Protein AF-A0A497NKX3-F1 (afdb_monomer)

Sequence (300 aa):
MVTQNETRIALRILLVTPLIVFVLLLVSSYFLSMPLGLALFFFTPEGAAFSKLPLPLTEFPMLLFMVFGFYIPVPASYGLAFLFLLGIYVICFAGAWRFRESLHDVVRKSFSRPFTKLFNNNLFAMPIIASMLFIAVATIHLFQESQGIPTGTLPEIDPFRLFFQLTSSPLLEEIGFRISTIGVFLIVYLLSVRGKKLATLSTGQALKVTLLIPLYPDKAKKLLGVKTISEFGIKGISRGEWIMIIITSLAFGLVHYIFGWGPGKITTATLDGFVFGLTYLFYGIQAPILLHWFFNYYLT

pLDDT: mean 92.25, std 6.64, range [55.09, 98.69]

Radius of gyration: 20.89 Å; Cα contacts (8 Å, |Δi|>4): 366; chains: 1; bounding box: 49×62×50 Å

Solvent-accessible surface area (backbone atoms only — not comparable to full-atom values): 15503 Å² total; per-residue (Å²): 131,83,49,76,64,56,53,54,50,52,54,46,51,68,56,50,49,60,50,50,53,52,28,51,52,47,49,47,50,59,59,51,48,56,63,47,51,50,42,53,41,59,71,33,77,67,26,41,54,53,24,66,38,74,43,58,49,82,80,42,64,38,36,41,62,73,68,53,70,48,60,56,88,54,99,38,26,42,39,58,53,49,53,51,50,50,51,51,51,52,51,26,50,57,46,32,40,55,36,93,37,33,49,67,56,35,62,74,41,53,90,80,46,66,76,76,58,46,58,53,11,49,58,53,36,42,52,57,51,50,53,53,48,48,54,52,40,51,52,50,48,57,53,31,49,76,70,72,35,47,44,61,73,81,82,97,61,59,67,68,57,51,51,48,48,47,62,47,45,27,55,37,48,40,39,6,47,39,39,42,33,48,17,49,50,48,47,54,51,48,44,71,78,36,36,73,64,47,68,73,43,54,73,70,55,38,51,52,42,60,62,28,29,38,43,28,36,36,63,30,29,47,78,67,72,41,72,23,36,92,81,51,43,78,77,22,58,48,72,66,56,52,52,47,33,52,53,38,6,50,51,48,3,49,48,46,31,76,76,71,36,22,74,36,30,25,62,45,39,19,51,50,31,39,53,35,43,49,37,25,48,70,67,6,50,44,40,26,33,51,51,42,32,50,47,38,74,76,74,106

Structure (mmCIF, N/CA/C/O backbone):
data_AF-A0A497NKX3-F1
#
_entry.id   AF-A0A497NKX3-F1
#
loop_
_atom_site.group_PDB
_atom_site.id
_atom_site.type_symbol
_atom_site.label_atom_id
_atom_site.label_alt_id
_atom_site.label_comp_id
_atom_site.label_asym_id
_atom_site.label_entity_id
_atom_site.label_seq_id
_atom_site.pdbx_PDB_ins_code
_atom_site.Cartn_x
_atom_site.Cartn_y
_atom_site.Cartn_z
_atom_site.occupancy
_atom_site.B_iso_or_equiv
_atom_site.auth_seq_id
_atom_site.auth_comp_id
_atom_site.auth_asym_id
_atom_site.auth_atom_id
_atom_site.pdbx_PDB_model_num
ATOM 1 N N . MET A 1 1 ? -20.957 -39.242 22.739 1.00 55.09 1 MET A N 1
ATOM 2 C CA . MET A 1 1 ? -21.526 -37.958 22.277 1.00 55.09 1 MET A CA 1
ATOM 3 C C . MET A 1 1 ? -20.469 -36.894 22.488 1.00 55.09 1 MET A C 1
ATOM 5 O O . MET A 1 1 ? -20.174 -36.593 23.634 1.00 55.09 1 MET A O 1
ATOM 9 N N . VAL A 1 2 ? -19.859 -36.394 21.413 1.00 56.19 2 VAL A N 1
ATOM 10 C CA . VAL A 1 2 ? -18.987 -35.213 21.495 1.00 56.19 2 VAL A CA 1
ATOM 11 C C . VAL A 1 2 ? -19.872 -34.038 21.903 1.00 56.19 2 VAL A C 1
ATOM 13 O O . VAL A 1 2 ? -20.935 -33.827 21.314 1.00 56.19 2 VAL A O 1
ATOM 16 N N . THR A 1 3 ? -19.493 -33.311 22.945 1.00 76.69 3 THR A N 1
ATOM 17 C CA . THR A 1 3 ? -20.269 -32.158 23.414 1.00 76.69 3 THR A CA 1
ATOM 18 C C . THR A 1 3 ? -20.266 -31.060 22.339 1.00 76.69 3 THR A C 1
ATOM 20 O O . THR A 1 3 ? -19.318 -30.926 21.558 1.00 76.69 3 THR A O 1
ATOM 23 N N . GLN A 1 4 ? -21.310 -30.223 22.277 1.00 75.12 4 GLN A N 1
ATOM 24 C CA . GLN A 1 4 ? -21.341 -29.070 21.353 1.00 75.12 4 GLN A CA 1
ATOM 25 C C . GLN A 1 4 ? -20.087 -28.182 21.482 1.00 75.12 4 GLN A C 1
ATOM 27 O O . GLN A 1 4 ? -19.637 -27.584 20.504 1.00 75.12 4 GLN A O 1
ATOM 32 N N . ASN A 1 5 ? -19.504 -28.121 22.682 1.00 79.31 5 ASN A N 1
ATOM 33 C CA . ASN A 1 5 ? -18.299 -27.353 22.963 1.00 79.31 5 ASN A CA 1
ATOM 34 C C . ASN A 1 5 ? -17.048 -27.965 22.308 1.00 79.31 5 ASN A C 1
ATOM 36 O O . ASN A 1 5 ? -16.294 -27.256 21.647 1.00 79.31 5 ASN A O 1
ATOM 40 N N . GLU A 1 6 ? -16.864 -29.282 22.408 1.00 80.88 6 GLU A N 1
ATOM 41 C CA . GLU A 1 6 ? -15.761 -29.999 21.749 1.00 80.88 6 GLU A CA 1
ATOM 42 C C . GLU A 1 6 ? -15.843 -29.889 20.223 1.00 80.88 6 GLU A C 1
ATOM 44 O O . GLU A 1 6 ? -14.838 -29.618 19.568 1.00 80.88 6 GLU A O 1
ATOM 49 N N . THR A 1 7 ? -17.050 -29.988 19.657 1.00 82.19 7 THR A N 1
ATOM 50 C CA . THR A 1 7 ? -17.270 -29.816 18.209 1.00 82.19 7 THR A CA 1
ATOM 51 C C . THR A 1 7 ? -16.876 -28.408 17.751 1.00 82.19 7 THR A C 1
ATOM 53 O O . THR A 1 7 ? -16.189 -28.238 16.744 1.00 82.19 7 THR A O 1
ATOM 56 N N . ARG A 1 8 ? -17.254 -27.376 18.518 1.00 82.38 8 ARG A N 1
ATOM 57 C CA . ARG A 1 8 ? -16.905 -25.976 18.230 1.00 82.38 8 ARG A CA 1
ATOM 58 C C . ARG A 1 8 ? -15.401 -25.720 18.327 1.00 82.38 8 ARG A C 1
ATOM 60 O O . ARG A 1 8 ? -14.862 -24.961 17.522 1.00 82.38 8 ARG A O 1
ATOM 67 N N . ILE A 1 9 ? -14.728 -26.333 19.299 1.00 84.19 9 ILE A N 1
ATOM 68 C CA . ILE A 1 9 ? -13.273 -26.242 19.461 1.00 84.19 9 ILE A CA 1
ATOM 69 C C . ILE A 1 9 ? -12.569 -26.933 18.288 1.00 84.19 9 ILE A C 1
ATOM 71 O O . ILE A 1 9 ? -11.704 -26.319 17.666 1.00 84.19 9 ILE A O 1
ATOM 75 N N . ALA A 1 10 ? -12.981 -28.150 17.927 1.00 85.38 10 ALA A N 1
ATOM 76 C CA . ALA A 1 10 ? -12.406 -28.903 16.813 1.00 85.38 10 ALA A CA 1
ATOM 77 C C . ALA A 1 10 ? -12.557 -28.161 15.475 1.00 85.38 10 ALA A C 1
ATOM 79 O O . ALA A 1 10 ? -11.568 -27.960 14.771 1.00 85.38 10 ALA A O 1
ATOM 80 N N . LEU A 1 11 ? -13.759 -27.660 15.164 1.00 85.00 11 LEU A N 1
ATOM 81 C CA . LEU A 1 11 ? -14.015 -26.831 13.976 1.00 85.00 11 LEU A CA 1
ATOM 82 C C . LEU A 1 11 ? -13.114 -25.598 13.935 1.00 85.00 11 LEU A C 1
ATOM 84 O O . LEU A 1 11 ? -12.574 -25.233 12.893 1.00 85.00 11 LEU A O 1
ATOM 88 N N . ARG A 1 12 ? -12.926 -24.948 15.082 1.00 85.44 12 ARG A N 1
ATOM 89 C CA . ARG A 1 12 ? -12.083 -23.763 15.168 1.00 85.44 12 ARG A CA 1
ATOM 90 C C . ARG A 1 12 ? -10.614 -24.081 14.924 1.00 85.44 12 ARG A C 1
ATOM 92 O O . ARG A 1 12 ? -9.957 -23.314 14.230 1.00 85.44 12 ARG A O 1
ATOM 99 N N . ILE A 1 13 ? -10.108 -25.186 15.464 1.00 88.44 13 ILE A N 1
ATOM 100 C CA . ILE A 1 13 ? -8.740 -25.648 15.203 1.00 88.44 13 ILE A CA 1
ATOM 101 C C . ILE A 1 13 ? -8.567 -25.948 13.709 1.00 88.44 13 ILE A C 1
ATOM 103 O O . ILE A 1 13 ? -7.623 -25.454 13.097 1.00 88.44 13 ILE A O 1
ATOM 107 N N . LEU A 1 14 ? -9.514 -26.676 13.112 1.00 89.50 14 LEU A N 1
ATOM 108 C CA . LEU A 1 14 ? -9.490 -27.045 11.694 1.00 89.50 14 LEU A CA 1
ATOM 109 C C . LEU A 1 14 ? -9.502 -25.835 10.752 1.00 89.50 14 LEU A C 1
ATOM 111 O O . LEU A 1 14 ? -8.881 -25.894 9.699 1.00 89.50 14 LEU A O 1
ATOM 115 N N . LEU A 1 15 ? -10.168 -24.737 11.119 1.00 87.69 15 LEU A N 1
ATOM 116 C CA . LEU A 1 15 ? -10.226 -23.527 10.291 1.00 87.69 15 LEU A CA 1
ATOM 117 C C . LEU A 1 15 ? -9.060 -22.564 10.546 1.00 87.69 15 LEU A C 1
ATOM 119 O O . LEU A 1 15 ? -8.503 -21.990 9.612 1.00 87.69 15 LEU A O 1
ATOM 123 N N . VAL A 1 16 ? -8.695 -22.350 11.811 1.00 91.38 16 VAL A N 1
ATOM 124 C CA . VAL A 1 16 ? -7.721 -21.317 12.193 1.00 91.38 16 VAL A CA 1
ATOM 125 C C . VAL A 1 16 ? -6.285 -21.784 11.960 1.00 91.38 16 VAL A C 1
ATOM 127 O O . VAL A 1 16 ? -5.455 -20.974 11.555 1.00 91.38 16 VAL A O 1
ATOM 130 N N . THR A 1 17 ? -5.978 -23.068 12.159 1.00 93.56 17 THR A N 1
ATOM 131 C CA . THR A 1 17 ? -4.610 -23.580 11.984 1.00 93.56 17 THR A CA 1
ATOM 132 C C . THR A 1 17 ? -4.118 -23.455 10.538 1.00 93.56 17 THR A C 1
ATOM 134 O O . THR A 1 17 ? -3.066 -22.841 10.352 1.00 93.56 17 THR A O 1
ATOM 137 N N . PRO A 1 18 ? -4.841 -23.935 9.502 1.00 94.62 18 PRO A N 1
ATOM 138 C CA . PRO A 1 18 ? -4.390 -23.780 8.118 1.00 94.62 18 PRO A CA 1
ATOM 139 C C . PRO A 1 18 ? -4.241 -22.312 7.720 1.00 94.62 18 PRO A C 1
ATOM 141 O O . PRO A 1 18 ? -3.283 -21.954 7.041 1.00 94.62 18 PRO A O 1
ATOM 144 N N . LEU A 1 19 ? -5.141 -21.448 8.205 1.00 94.31 19 LEU A N 1
ATOM 145 C CA . LEU A 1 19 ? -5.069 -20.010 7.965 1.00 94.31 19 LEU A CA 1
ATOM 146 C C . LEU A 1 19 ? -3.799 -19.389 8.559 1.00 94.31 19 LEU A C 1
ATOM 148 O O . LEU A 1 19 ? -3.134 -18.607 7.889 1.00 94.31 19 LEU A O 1
ATOM 152 N N . ILE A 1 20 ? -3.449 -19.737 9.800 1.00 95.62 20 ILE A N 1
ATOM 153 C CA . ILE A 1 20 ? -2.209 -19.270 10.435 1.00 95.62 20 ILE A CA 1
ATOM 154 C C . ILE A 1 20 ? -0.996 -19.762 9.653 1.00 95.62 20 ILE A C 1
ATOM 156 O O . ILE A 1 20 ? -0.103 -18.968 9.383 1.00 95.62 20 ILE A O 1
ATOM 160 N N . VAL A 1 21 ? -0.961 -21.045 9.285 1.00 96.62 21 VAL A N 1
ATOM 161 C CA . VAL A 1 21 ? 0.153 -21.623 8.517 1.00 96.62 21 VAL A CA 1
ATOM 162 C C . VAL A 1 21 ? 0.322 -20.884 7.191 1.00 96.62 21 VAL A C 1
ATOM 164 O O . VAL A 1 21 ? 1.426 -20.452 6.871 1.00 96.62 21 VAL A O 1
ATOM 167 N N . PHE A 1 22 ? -0.774 -20.668 6.466 1.00 95.94 22 PHE A N 1
ATOM 168 C CA . PHE A 1 22 ? -0.792 -19.912 5.217 1.00 95.94 22 PHE A CA 1
ATOM 169 C C . PHE A 1 22 ? -0.273 -18.478 5.392 1.00 95.94 22 PHE A C 1
ATOM 171 O O . PHE A 1 22 ? 0.628 -18.047 4.672 1.00 95.94 22 PHE A O 1
ATOM 178 N N . VAL A 1 23 ? -0.794 -17.752 6.384 1.00 96.25 23 VAL A N 1
ATOM 179 C CA . VAL A 1 23 ? -0.371 -16.379 6.691 1.00 96.25 23 VAL A CA 1
ATOM 180 C C . VAL A 1 23 ? 1.113 -16.333 7.042 1.00 96.25 23 VAL A C 1
ATOM 182 O O . VAL A 1 23 ? 1.835 -15.496 6.511 1.00 96.25 23 VAL A O 1
ATOM 185 N N . LEU A 1 24 ? 1.591 -17.221 7.915 1.00 96.94 24 LEU A N 1
ATOM 186 C CA . LEU A 1 24 ? 2.991 -17.241 8.339 1.00 96.94 24 LEU A CA 1
ATOM 187 C C . LEU A 1 24 ? 3.934 -17.601 7.192 1.00 96.94 24 LEU A C 1
ATOM 189 O O . LEU A 1 24 ? 5.011 -17.016 7.107 1.00 96.94 24 LEU A O 1
ATOM 193 N N . LEU A 1 25 ? 3.531 -18.504 6.297 1.00 96.44 25 LEU A N 1
ATOM 194 C CA . LEU A 1 25 ? 4.292 -18.826 5.093 1.00 96.44 25 LEU A CA 1
ATOM 195 C C . LEU A 1 25 ? 4.447 -17.594 4.193 1.00 96.44 25 LEU A C 1
ATOM 197 O O . LEU A 1 25 ? 5.572 -17.258 3.827 1.00 96.44 25 LEU A O 1
ATOM 201 N N . LEU A 1 26 ? 3.359 -16.873 3.907 1.00 95.00 26 LEU A N 1
ATOM 202 C CA . LEU A 1 26 ? 3.412 -15.677 3.058 1.00 95.00 26 LEU A CA 1
ATOM 203 C C . LEU A 1 26 ? 4.125 -14.495 3.728 1.00 95.00 26 LEU A C 1
ATOM 205 O O . LEU A 1 26 ? 4.926 -13.813 3.100 1.00 95.00 26 LEU A O 1
ATOM 209 N N . VAL A 1 27 ? 3.925 -14.271 5.027 1.00 95.75 27 VAL A N 1
ATOM 210 C CA . VAL A 1 27 ? 4.700 -13.255 5.763 1.00 95.75 27 VAL A CA 1
ATOM 211 C C . VAL A 1 27 ? 6.192 -13.601 5.768 1.00 95.75 27 VAL A C 1
ATOM 213 O O . VAL A 1 27 ? 7.031 -12.703 5.704 1.00 95.75 27 VAL A O 1
ATOM 216 N N . SER A 1 28 ? 6.542 -14.889 5.812 1.00 95.81 28 SER A N 1
ATOM 217 C CA . SER A 1 28 ? 7.938 -15.324 5.722 1.00 95.81 28 SER A CA 1
ATOM 218 C C . SER A 1 28 ? 8.501 -15.114 4.321 1.00 95.81 28 SER A C 1
ATOM 220 O O . SER A 1 28 ? 9.618 -14.619 4.203 1.00 95.81 28 SER A O 1
ATOM 222 N N . SER A 1 29 ? 7.744 -15.406 3.256 1.00 94.50 29 SER A N 1
ATOM 223 C CA . SER A 1 29 ? 8.194 -15.112 1.888 1.00 94.50 29 SER A CA 1
ATOM 224 C C . SER A 1 29 ? 8.404 -13.612 1.689 1.00 94.50 29 SER A C 1
ATOM 226 O O . SER A 1 29 ? 9.433 -13.205 1.156 1.00 94.50 29 SER A O 1
ATOM 228 N N . TYR A 1 30 ? 7.489 -12.790 2.200 1.00 92.56 30 TYR A N 1
ATOM 229 C CA . TYR A 1 30 ? 7.593 -11.332 2.208 1.00 92.56 30 TYR A CA 1
ATOM 230 C C . TYR A 1 30 ? 8.860 -10.861 2.919 1.00 92.56 30 TYR A C 1
ATOM 232 O O . TYR A 1 30 ? 9.607 -10.041 2.386 1.00 92.56 30 TYR A O 1
ATOM 240 N N . PHE A 1 31 ? 9.148 -11.422 4.093 1.00 94.75 31 PHE A N 1
ATOM 241 C CA . PHE A 1 31 ? 10.377 -11.129 4.821 1.00 94.75 31 PHE A CA 1
ATOM 242 C C . PHE A 1 31 ? 11.632 -11.521 4.027 1.00 94.75 31 PHE A C 1
ATOM 244 O O . PHE A 1 31 ? 12.571 -10.733 3.954 1.00 94.75 31 PHE A O 1
ATOM 251 N N . LEU A 1 32 ? 11.638 -12.699 3.396 1.00 95.06 32 LEU A N 1
ATOM 252 C CA . LEU A 1 32 ? 12.763 -13.212 2.605 1.00 95.06 32 LEU A CA 1
ATOM 253 C C . LEU A 1 32 ? 12.952 -12.485 1.262 1.00 95.06 32 LEU A C 1
ATOM 255 O O . LEU A 1 32 ? 14.067 -12.458 0.742 1.00 95.06 32 LEU A O 1
ATOM 259 N N . SER A 1 33 ? 11.911 -11.848 0.720 1.00 92.88 33 SER A N 1
ATOM 260 C CA . SER A 1 33 ? 12.008 -11.062 -0.518 1.00 92.88 33 SER A CA 1
ATOM 261 C C . SER A 1 33 ? 12.918 -9.832 -0.377 1.00 92.88 33 SER A C 1
ATOM 263 O O . SER A 1 33 ? 13.599 -9.455 -1.328 1.00 92.88 33 SER A O 1
ATOM 265 N N . MET A 1 34 ? 13.007 -9.251 0.827 1.00 92.88 34 MET A N 1
ATOM 266 C CA . MET A 1 34 ? 13.872 -8.101 1.124 1.00 92.88 34 MET A CA 1
ATOM 267 C C . MET A 1 34 ? 15.374 -8.413 0.938 1.00 92.88 34 MET A C 1
ATOM 269 O O . MET A 1 34 ? 16.022 -7.734 0.137 1.00 92.88 34 MET A O 1
ATOM 273 N N . PRO A 1 35 ? 15.965 -9.427 1.610 1.00 95.00 35 PRO A N 1
ATOM 274 C CA . PRO A 1 35 ? 17.359 -9.803 1.378 1.00 95.00 35 PRO A CA 1
ATOM 275 C C . PRO A 1 35 ? 17.592 -10.412 -0.009 1.00 95.00 35 PRO A C 1
ATOM 277 O O . PRO A 1 35 ? 18.683 -10.253 -0.554 1.00 95.00 35 PRO A O 1
ATOM 280 N N . LEU A 1 36 ? 16.590 -11.058 -0.615 1.00 93.69 36 LEU A N 1
ATOM 281 C CA . LEU A 1 36 ? 16.709 -11.537 -1.993 1.00 93.69 36 LEU A CA 1
ATOM 282 C C . LEU A 1 36 ? 16.867 -10.372 -2.979 1.00 93.69 36 LEU A C 1
ATOM 284 O O . LEU A 1 36 ? 17.721 -10.436 -3.857 1.00 93.69 36 LEU A O 1
ATOM 288 N N . GLY A 1 37 ? 16.117 -9.281 -2.794 1.00 92.69 37 GLY A N 1
ATOM 289 C CA . GLY A 1 37 ? 16.277 -8.061 -3.586 1.00 92.69 37 GLY A CA 1
ATOM 290 C C . GLY A 1 37 ? 17.692 -7.486 -3.497 1.00 92.69 37 GLY A C 1
ATOM 291 O O . GLY A 1 37 ? 18.263 -7.120 -4.519 1.00 92.69 37 GLY A O 1
ATOM 292 N N . LEU A 1 38 ? 18.303 -7.487 -2.304 1.00 94.31 38 LEU A N 1
ATOM 293 C CA . LEU A 1 38 ? 19.717 -7.114 -2.146 1.00 94.31 38 LEU A CA 1
ATOM 294 C C . LEU A 1 38 ? 20.644 -8.041 -2.930 1.00 94.31 38 LEU A C 1
ATOM 296 O O . LEU A 1 38 ? 21.565 -7.568 -3.592 1.00 94.31 38 LEU A O 1
ATOM 300 N N . ALA A 1 39 ? 20.404 -9.350 -2.864 1.00 95.25 39 ALA A N 1
ATOM 301 C CA . ALA A 1 39 ? 21.237 -10.315 -3.561 1.00 95.25 39 ALA A CA 1
ATOM 302 C C . ALA A 1 39 ? 21.169 -10.161 -5.078 1.00 95.25 39 ALA A C 1
ATOM 304 O O . ALA A 1 39 ? 22.210 -10.133 -5.731 1.00 95.25 39 ALA A O 1
ATOM 305 N N . LEU A 1 40 ? 19.969 -9.966 -5.621 1.00 92.69 40 LEU A N 1
ATOM 306 C CA . LEU A 1 40 ? 19.784 -9.697 -7.042 1.00 92.69 40 LEU A CA 1
ATOM 307 C C . LEU A 1 40 ? 20.493 -8.405 -7.452 1.00 92.69 40 LEU A C 1
ATOM 309 O O . LEU A 1 40 ? 21.255 -8.412 -8.414 1.00 92.69 40 LEU A O 1
ATOM 313 N N . PHE A 1 41 ? 20.306 -7.319 -6.701 1.00 91.94 41 PHE A N 1
ATOM 314 C CA . PHE A 1 41 ? 20.783 -5.995 -7.102 1.00 91.94 41 PHE A CA 1
ATOM 315 C C . PHE A 1 41 ? 22.281 -5.758 -6.868 1.00 91.94 41 PHE A C 1
ATOM 317 O O . PHE A 1 41 ? 22.867 -4.921 -7.543 1.00 91.94 41 PHE A O 1
ATOM 324 N N . PHE A 1 42 ? 22.915 -6.458 -5.921 1.00 95.94 42 PHE A N 1
ATOM 325 C CA . PHE A 1 42 ? 24.309 -6.188 -5.533 1.00 95.94 42 PHE A CA 1
ATOM 326 C C . PHE A 1 42 ? 25.249 -7.391 -5.603 1.00 95.94 42 PHE A C 1
ATOM 328 O O . PHE A 1 42 ? 26.463 -7.189 -5.632 1.00 95.94 42 PHE A O 1
ATOM 335 N N . PHE A 1 43 ? 24.730 -8.622 -5.612 1.00 96.38 43 PHE A N 1
ATOM 336 C CA . PHE A 1 43 ? 25.554 -9.838 -5.600 1.00 96.38 43 PHE A CA 1
ATOM 337 C C . PHE A 1 43 ? 25.503 -10.630 -6.914 1.00 96.38 43 PHE A C 1
ATOM 339 O O . PHE A 1 43 ? 26.203 -11.633 -7.035 1.00 96.38 43 PHE A O 1
ATOM 346 N N . THR A 1 44 ? 24.751 -10.163 -7.916 1.00 96.56 44 THR A N 1
ATOM 347 C CA . THR A 1 44 ? 24.865 -10.640 -9.305 1.00 96.56 44 THR A CA 1
ATOM 348 C C . THR A 1 44 ? 25.772 -9.704 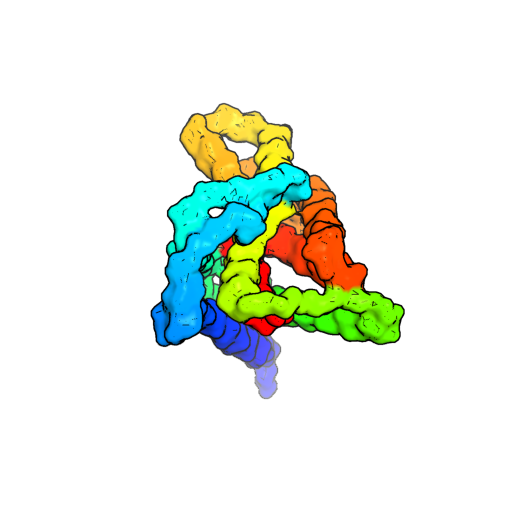-10.117 1.00 96.56 44 THR A C 1
ATOM 350 O O . THR A 1 44 ? 25.784 -8.499 -9.840 1.00 96.56 44 THR A O 1
ATOM 353 N N . PRO A 1 45 ? 26.545 -10.203 -11.102 1.00 96.88 45 PRO A N 1
ATOM 354 C CA . PRO A 1 45 ? 27.398 -9.355 -11.938 1.00 96.88 45 PRO A CA 1
ATOM 355 C C . PRO A 1 45 ? 26.624 -8.237 -12.648 1.00 96.88 45 PRO A C 1
ATOM 357 O O . PRO A 1 45 ? 27.049 -7.080 -12.634 1.00 96.88 45 PRO A O 1
ATOM 360 N N . GLU A 1 46 ? 25.469 -8.571 -13.221 1.00 96.31 46 GLU A N 1
ATOM 361 C CA . GLU A 1 46 ? 24.621 -7.652 -13.977 1.00 96.31 46 GLU A CA 1
ATOM 362 C C . GLU A 1 46 ? 23.968 -6.620 -13.049 1.00 96.31 46 GLU A C 1
ATOM 364 O O . GLU A 1 46 ? 24.027 -5.418 -13.319 1.00 96.31 46 GLU A O 1
ATOM 369 N N . GLY A 1 47 ? 23.438 -7.061 -11.903 1.00 96.44 47 GLY A N 1
ATOM 370 C CA . GLY A 1 47 ? 22.840 -6.174 -10.907 1.00 96.44 47 GLY A CA 1
ATOM 371 C C . GLY A 1 47 ? 23.858 -5.199 -10.325 1.00 96.44 47 GLY A C 1
ATOM 372 O O . GLY A 1 47 ? 23.607 -3.997 -10.281 1.00 96.44 47 GLY A O 1
ATOM 373 N N . ALA A 1 48 ? 25.053 -5.679 -9.969 1.00 97.00 48 ALA A N 1
ATOM 374 C CA . ALA A 1 48 ? 26.120 -4.839 -9.425 1.00 97.00 48 ALA A CA 1
ATOM 375 C C . ALA A 1 48 ? 26.667 -3.819 -10.440 1.00 97.00 48 ALA A C 1
ATOM 377 O O . ALA A 1 48 ? 27.191 -2.769 -10.048 1.00 97.00 48 ALA A O 1
ATOM 378 N N . ALA A 1 49 ? 26.587 -4.115 -11.741 1.00 97.12 49 ALA A N 1
ATOM 379 C CA . ALA A 1 49 ? 26.876 -3.145 -12.792 1.00 97.12 49 ALA A CA 1
ATOM 380 C C . ALA A 1 49 ? 25.759 -2.093 -12.879 1.00 97.12 49 ALA A C 1
ATOM 382 O O . ALA A 1 49 ? 26.044 -0.892 -12.839 1.00 97.12 49 ALA A O 1
ATOM 383 N N . PHE A 1 50 ? 24.496 -2.530 -12.903 1.00 96.25 50 PHE A N 1
ATOM 384 C CA . PHE A 1 50 ? 23.328 -1.650 -12.956 1.00 96.25 50 PHE A CA 1
ATOM 385 C C . PHE A 1 50 ? 23.233 -0.721 -11.735 1.00 96.25 50 PHE A C 1
ATOM 387 O O . PHE A 1 50 ? 22.979 0.476 -11.867 1.00 96.25 50 PHE A O 1
ATOM 394 N N . SER A 1 51 ? 23.527 -1.223 -10.535 1.00 96.12 51 SER A N 1
ATOM 395 C CA . SER A 1 51 ? 23.419 -0.477 -9.276 1.00 96.12 51 SER A CA 1
ATOM 396 C C . SER A 1 51 ? 24.339 0.747 -9.200 1.00 96.12 51 SER A C 1
ATOM 398 O O . SER A 1 51 ? 24.129 1.631 -8.362 1.00 96.12 51 SER A O 1
ATOM 400 N N . LYS A 1 52 ? 25.386 0.790 -10.031 1.00 95.94 52 LYS A N 1
ATOM 401 C CA . LYS A 1 52 ? 26.354 1.894 -10.120 1.00 95.94 52 LYS A CA 1
ATOM 402 C C . LYS A 1 52 ? 25.938 2.959 -11.130 1.00 95.94 52 LYS A C 1
ATOM 404 O O . LYS A 1 52 ? 26.506 4.049 -11.104 1.00 95.94 52 LYS A O 1
ATOM 409 N N . LEU A 1 53 ? 24.966 2.668 -11.995 1.00 94.69 53 LEU A N 1
ATOM 410 C CA . LEU A 1 53 ? 24.474 3.632 -12.969 1.00 94.69 53 LEU A CA 1
ATOM 411 C C . LEU A 1 53 ? 23.819 4.823 -12.253 1.00 94.69 53 LEU A C 1
ATOM 413 O O . LEU A 1 53 ? 23.146 4.630 -11.231 1.00 94.69 53 LEU A O 1
ATOM 417 N N . PRO A 1 54 ? 24.002 6.050 -12.769 1.00 93.12 54 PRO A N 1
ATOM 418 C CA . PRO A 1 54 ? 23.310 7.217 -12.244 1.00 93.12 54 PRO A CA 1
ATOM 419 C C . PRO A 1 54 ? 21.803 7.056 -12.450 1.00 93.12 54 PRO A C 1
ATOM 421 O O . PRO A 1 54 ? 21.367 6.626 -13.518 1.00 93.12 54 PRO A O 1
ATOM 424 N N . LEU A 1 55 ? 21.014 7.408 -11.435 1.00 90.25 55 LEU A N 1
ATOM 425 C CA . LEU A 1 55 ? 19.559 7.420 -11.519 1.00 90.25 55 LEU A CA 1
ATOM 426 C C . LEU A 1 55 ? 19.109 8.666 -12.304 1.00 90.25 55 LEU A C 1
ATOM 428 O O . LEU A 1 55 ? 19.337 9.787 -11.839 1.00 90.25 55 LEU A O 1
ATOM 432 N N . PRO A 1 56 ? 18.471 8.517 -13.478 1.00 87.06 56 PRO A N 1
ATOM 433 C CA . PRO A 1 56 ? 17.913 9.652 -14.199 1.00 87.06 56 PRO A CA 1
ATOM 434 C C . PRO A 1 56 ? 16.770 10.292 -13.408 1.00 87.06 56 PRO A C 1
ATOM 436 O O . PRO A 1 56 ? 15.968 9.597 -12.786 1.00 87.06 56 PRO A O 1
ATOM 439 N N . LEU A 1 57 ? 16.633 11.618 -13.508 1.00 78.88 57 LEU A N 1
ATOM 440 C CA . LEU A 1 57 ? 15.547 12.366 -12.856 1.00 78.88 57 LEU A CA 1
ATOM 441 C C . LEU A 1 57 ? 14.158 11.821 -13.210 1.00 78.88 57 LEU A C 1
ATOM 443 O O . LEU A 1 57 ? 13.264 11.803 -12.370 1.00 78.88 57 LEU A O 1
ATOM 447 N N . THR A 1 58 ? 13.992 11.352 -14.447 1.00 78.62 58 THR A N 1
ATOM 448 C CA . THR A 1 58 ? 12.725 10.852 -14.989 1.00 78.62 58 THR A CA 1
ATOM 449 C C . THR A 1 58 ? 12.251 9.546 -14.355 1.00 78.62 58 THR A C 1
ATOM 451 O O . THR A 1 58 ? 11.072 9.232 -14.453 1.00 78.62 58 THR A O 1
ATOM 454 N N . GLU A 1 59 ? 13.135 8.802 -13.685 1.00 77.44 59 GLU A N 1
ATOM 455 C CA . GLU A 1 59 ? 12.814 7.509 -13.060 1.00 77.44 59 GLU A CA 1
ATOM 456 C C . GLU A 1 59 ? 12.219 7.640 -11.656 1.00 77.44 59 GLU A C 1
ATOM 458 O O . GLU A 1 59 ? 11.868 6.637 -11.034 1.00 77.44 59 GLU A O 1
ATOM 463 N N . PHE A 1 60 ? 12.116 8.865 -11.137 1.00 73.69 60 PHE A N 1
ATOM 464 C CA . PHE A 1 60 ? 11.553 9.129 -9.817 1.00 73.69 60 PHE A CA 1
ATOM 465 C C . PHE A 1 60 ? 10.424 10.174 -9.875 1.00 73.69 60 PHE A C 1
ATOM 467 O O . PHE A 1 60 ? 10.536 11.249 -9.269 1.00 73.69 60 PHE A O 1
ATOM 474 N N . PRO A 1 61 ? 9.340 9.903 -10.633 1.00 81.12 61 PRO A N 1
ATOM 475 C CA . PRO A 1 61 ? 8.197 10.797 -10.705 1.00 81.12 61 PRO A CA 1
ATOM 476 C C . PRO A 1 61 ? 7.424 10.754 -9.384 1.00 81.12 61 PRO A C 1
ATOM 478 O O . PRO A 1 61 ? 6.870 9.733 -8.984 1.00 81.12 61 PRO A O 1
ATOM 481 N N . MET A 1 62 ? 7.361 11.888 -8.702 1.00 82.88 62 MET A N 1
ATOM 482 C CA . MET A 1 62 ? 6.463 12.092 -7.578 1.00 82.88 62 MET A CA 1
ATOM 483 C C . MET A 1 62 ? 5.166 12.688 -8.073 1.00 82.88 62 MET A C 1
ATOM 485 O O . MET A 1 62 ? 5.165 13.700 -8.769 1.00 82.88 62 MET A O 1
ATOM 489 N N . LEU A 1 63 ? 4.060 12.114 -7.623 1.00 87.06 63 LEU A N 1
ATOM 490 C CA . LEU A 1 63 ? 2.752 12.730 -7.734 1.00 87.06 63 LEU A CA 1
ATOM 491 C C . LEU A 1 63 ? 2.323 13.163 -6.335 1.00 87.06 63 LEU A C 1
ATOM 493 O O . LEU A 1 63 ? 2.382 12.368 -5.403 1.00 87.06 63 LEU A O 1
ATOM 497 N N . LEU A 1 64 ? 1.890 14.408 -6.163 1.00 89.62 64 LEU A N 1
ATOM 498 C CA . LEU A 1 64 ? 1.236 14.872 -4.939 1.00 89.62 64 LEU A CA 1
ATOM 499 C C . LEU A 1 64 ? -0.205 15.258 -5.234 1.00 89.62 64 LEU A C 1
ATOM 501 O O . LEU A 1 64 ? -0.505 15.884 -6.251 1.00 89.62 64 LEU A O 1
ATOM 505 N N . PHE A 1 65 ? -1.104 14.897 -4.321 1.00 89.75 65 PHE A N 1
ATOM 506 C CA . PHE A 1 65 ? -2.529 15.217 -4.432 1.00 89.75 65 PHE A CA 1
ATOM 507 C C . PHE A 1 65 ? -3.191 14.679 -5.711 1.00 89.75 65 PHE A C 1
ATOM 509 O O . PHE A 1 65 ? -4.166 15.255 -6.180 1.00 89.75 65 PHE A O 1
ATOM 516 N N . MET A 1 66 ? -2.636 13.610 -6.299 1.00 89.38 66 MET A N 1
ATOM 517 C CA . MET A 1 66 ? -2.993 13.049 -7.617 1.00 89.38 66 MET A CA 1
ATOM 518 C C . MET A 1 66 ? -2.770 13.976 -8.826 1.00 89.38 66 MET A C 1
ATOM 520 O O . MET A 1 66 ? -3.063 13.574 -9.947 1.00 89.38 66 MET A O 1
ATOM 524 N N . VAL A 1 67 ? -2.277 15.203 -8.627 1.00 83.50 67 VAL A N 1
ATOM 525 C CA . VAL A 1 67 ? -2.273 16.248 -9.669 1.00 83.50 67 VAL A CA 1
ATOM 526 C C . VAL A 1 67 ? -0.883 16.835 -9.888 1.00 83.50 67 VAL A C 1
ATOM 528 O O . VAL A 1 67 ? -0.470 17.055 -11.023 1.00 83.50 67 VAL A O 1
ATOM 531 N N . PHE A 1 68 ? -0.143 17.098 -8.814 1.00 85.56 68 PHE A N 1
ATOM 532 C CA . PHE A 1 68 ? 1.130 17.803 -8.894 1.00 85.56 68 PHE A CA 1
ATOM 533 C C . PHE A 1 68 ? 2.271 16.815 -9.115 1.00 85.56 68 PHE A C 1
ATOM 535 O O . PHE A 1 68 ? 2.806 16.249 -8.161 1.00 85.56 68 PHE A O 1
ATOM 542 N N . GLY A 1 69 ? 2.606 16.599 -10.387 1.00 85.00 69 GLY A N 1
ATOM 543 C CA . GLY A 1 69 ? 3.754 15.808 -10.815 1.00 85.00 69 GLY A CA 1
ATOM 544 C C . GLY A 1 69 ? 5.056 16.609 -10.746 1.00 85.00 69 GLY A C 1
ATOM 545 O O . GLY A 1 69 ? 5.125 17.720 -11.268 1.00 85.00 69 GLY A O 1
ATOM 546 N N . PHE A 1 70 ? 6.096 16.055 -10.133 1.00 86.12 70 PHE A N 1
ATOM 547 C CA . PHE A 1 70 ? 7.455 16.598 -10.180 1.00 86.12 70 PHE A CA 1
ATOM 548 C C . PHE A 1 70 ? 8.485 15.478 -10.056 1.00 86.12 70 PHE A C 1
ATOM 550 O O . PHE A 1 70 ? 8.192 14.394 -9.564 1.00 86.12 70 PHE A O 1
ATOM 557 N N . TYR A 1 71 ? 9.712 15.750 -10.479 1.00 85.06 71 TYR A N 1
ATOM 558 C CA . TYR A 1 71 ? 10.824 14.816 -10.338 1.00 85.06 71 TYR A CA 1
ATOM 559 C C . TYR A 1 71 ? 11.656 15.198 -9.121 1.00 85.06 71 TYR A C 1
ATOM 561 O O . TYR A 1 71 ? 11.938 16.382 -8.917 1.00 85.06 71 TYR A O 1
ATOM 569 N N . ILE A 1 72 ? 12.060 14.219 -8.310 1.00 73.81 72 ILE A N 1
ATOM 570 C CA . ILE A 1 72 ? 13.013 14.485 -7.228 1.00 73.81 72 ILE A CA 1
ATOM 571 C C . ILE A 1 72 ? 14.428 14.437 -7.812 1.00 73.81 72 ILE A C 1
ATOM 573 O O . ILE A 1 72 ? 14.838 13.386 -8.307 1.00 73.81 72 ILE A O 1
ATOM 577 N N . PRO A 1 73 ? 15.210 15.530 -7.727 1.00 71.56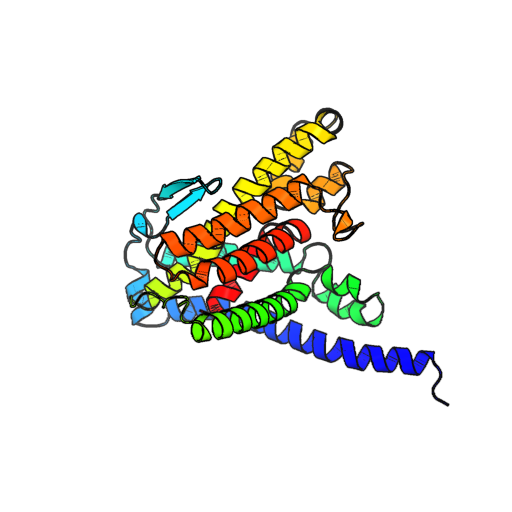 73 PRO A N 1
ATOM 578 C CA . PRO A 1 73 ? 16.615 15.497 -8.080 1.00 71.56 73 PRO A CA 1
ATOM 579 C C . PRO A 1 73 ? 17.404 14.751 -7.017 1.00 71.56 73 PRO A C 1
ATOM 581 O O . PRO A 1 73 ? 17.902 15.336 -6.058 1.00 71.56 73 PRO A O 1
ATOM 584 N N . VAL A 1 74 ? 17.499 13.435 -7.186 1.00 69.50 74 VAL A N 1
A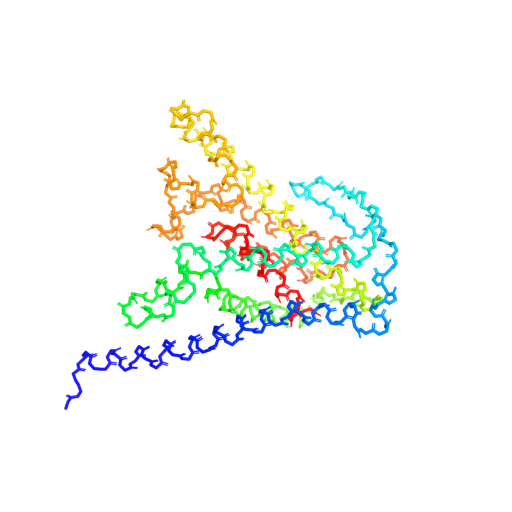TOM 585 C CA . VAL A 1 74 ? 18.354 12.586 -6.365 1.00 69.50 74 VAL A CA 1
ATOM 586 C C . VAL A 1 74 ? 19.660 12.366 -7.135 1.00 69.50 74 VAL A C 1
ATOM 588 O O . VAL A 1 74 ? 19.666 11.571 -8.073 1.00 69.50 74 VAL A O 1
ATOM 591 N N . PRO A 1 75 ? 20.777 13.041 -6.789 1.00 68.00 75 PRO A N 1
ATOM 592 C CA . PRO A 1 75 ? 22.092 12.737 -7.354 1.00 68.00 75 PRO A CA 1
ATOM 593 C C . PRO A 1 75 ? 22.609 11.419 -6.754 1.00 68.00 75 PRO A C 1
ATOM 595 O O . PRO A 1 75 ? 23.557 11.394 -5.973 1.00 68.00 75 PRO A O 1
ATOM 598 N N . ALA A 1 76 ? 21.926 10.321 -7.060 1.00 84.75 76 ALA A N 1
ATOM 599 C CA . ALA A 1 76 ? 22.189 8.989 -6.540 1.00 84.75 76 ALA A CA 1
ATOM 600 C C . ALA A 1 76 ? 22.353 7.987 -7.680 1.00 84.75 76 ALA A C 1
ATOM 602 O O . ALA A 1 76 ? 21.905 8.206 -8.805 1.00 84.75 76 ALA A O 1
ATOM 603 N N . SER A 1 77 ? 22.979 6.857 -7.368 1.00 93.38 77 SER A N 1
ATOM 604 C CA . SER A 1 77 ? 22.905 5.683 -8.225 1.00 93.38 77 SER A CA 1
ATOM 605 C C . SER A 1 77 ? 21.612 4.909 -7.966 1.00 93.38 77 SER A C 1
ATOM 607 O O . SER A 1 77 ? 21.006 5.034 -6.893 1.00 93.38 77 SER A O 1
ATOM 609 N N . TYR A 1 78 ? 21.225 4.047 -8.907 1.00 93.44 78 TYR A N 1
ATOM 610 C CA . TYR A 1 78 ? 20.122 3.104 -8.695 1.00 93.44 78 TYR A CA 1
ATOM 611 C C . TYR A 1 78 ? 20.299 2.279 -7.414 1.00 93.44 78 TYR A C 1
ATOM 613 O O . TYR A 1 78 ? 19.338 2.060 -6.685 1.00 93.44 78 TYR A O 1
ATOM 621 N N . GLY A 1 79 ? 21.532 1.871 -7.094 1.00 94.62 79 GLY A N 1
ATOM 622 C CA . GLY A 1 79 ? 21.839 1.116 -5.879 1.00 94.62 79 GLY A CA 1
ATOM 623 C C . GLY A 1 79 ? 21.516 1.885 -4.600 1.00 94.62 79 GLY A C 1
ATOM 624 O O . GLY A 1 79 ? 20.851 1.355 -3.713 1.00 94.62 79 GLY A O 1
ATOM 625 N N . LEU A 1 80 ? 21.932 3.150 -4.502 1.00 93.94 80 LEU A N 1
ATOM 626 C CA . LEU A 1 80 ? 21.639 3.959 -3.316 1.00 93.94 80 LEU A CA 1
ATOM 627 C C . LEU A 1 80 ? 20.131 4.208 -3.161 1.00 93.94 80 LEU A C 1
ATOM 629 O O . LEU A 1 80 ? 19.600 4.097 -2.055 1.00 93.94 80 LEU A O 1
ATOM 633 N N . ALA A 1 81 ? 19.433 4.490 -4.264 1.00 92.94 81 ALA A N 1
ATOM 634 C CA . ALA A 1 81 ? 17.982 4.650 -4.257 1.00 92.94 81 ALA A CA 1
ATOM 635 C C . ALA A 1 81 ? 17.261 3.350 -3.860 1.00 92.94 81 ALA A C 1
ATOM 637 O O . ALA A 1 81 ? 16.333 3.382 -3.053 1.00 92.94 81 ALA A O 1
ATOM 638 N N . PHE A 1 82 ? 17.724 2.198 -4.350 1.00 94.12 82 PHE A N 1
ATOM 639 C CA . PHE A 1 82 ? 17.176 0.892 -3.986 1.00 94.12 82 PHE A CA 1
ATOM 640 C C . PHE A 1 82 ? 17.362 0.591 -2.492 1.00 94.12 82 PHE A C 1
ATOM 642 O O . PHE A 1 82 ? 16.415 0.176 -1.827 1.00 94.12 82 PHE A O 1
ATOM 649 N N . LEU A 1 83 ? 18.545 0.862 -1.926 1.00 95.56 83 LEU A N 1
ATOM 650 C CA . LEU A 1 83 ? 18.796 0.704 -0.486 1.00 95.56 83 LEU A CA 1
ATOM 651 C C . LEU A 1 83 ? 17.897 1.606 0.363 1.00 95.56 83 LEU A C 1
ATOM 653 O O . LEU A 1 83 ? 17.400 1.177 1.405 1.00 95.56 83 LEU A O 1
ATOM 65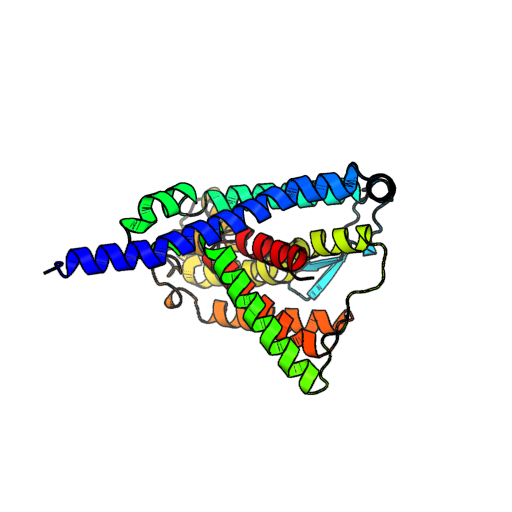7 N N . PHE A 1 84 ? 17.665 2.840 -0.085 1.00 94.00 84 PHE A N 1
ATOM 658 C CA . PHE A 1 84 ? 16.739 3.756 0.571 1.00 94.00 84 PHE A CA 1
ATOM 659 C C . PHE A 1 84 ? 15.305 3.203 0.582 1.00 94.00 84 PHE A C 1
ATOM 661 O O . PHE A 1 84 ? 14.683 3.138 1.645 1.00 94.00 84 PHE A O 1
ATOM 668 N N . LEU A 1 85 ? 14.805 2.742 -0.571 1.00 94.31 85 LEU A N 1
ATOM 669 C CA . LEU A 1 85 ? 13.481 2.122 -0.692 1.00 94.31 85 LEU A CA 1
ATOM 670 C C . LEU A 1 85 ? 13.363 0.875 0.190 1.00 94.31 85 LEU A C 1
ATOM 672 O O . LEU A 1 85 ? 12.401 0.735 0.945 1.00 94.31 85 LEU A O 1
ATOM 676 N N . LEU A 1 86 ? 14.376 0.007 0.176 1.00 95.31 86 LEU A N 1
ATOM 677 C CA . LEU A 1 86 ? 14.413 -1.174 1.030 1.00 95.31 86 LEU A CA 1
ATOM 678 C C . LEU A 1 86 ? 14.373 -0.806 2.517 1.00 95.31 86 LEU A C 1
ATOM 680 O O . LEU A 1 86 ? 13.646 -1.433 3.285 1.00 95.31 86 LEU A O 1
ATOM 684 N N . GLY A 1 87 ? 15.100 0.237 2.926 1.00 97.00 87 GLY A N 1
ATOM 685 C CA . GLY A 1 87 ? 15.033 0.771 4.285 1.00 97.00 87 GLY A CA 1
ATOM 686 C C . GLY A 1 87 ? 13.609 1.171 4.676 1.00 97.00 87 GLY A C 1
ATOM 687 O O . GLY A 1 87 ? 13.149 0.829 5.767 1.00 97.00 87 GLY A O 1
ATOM 688 N N . ILE A 1 88 ? 12.871 1.818 3.771 1.00 96.81 88 ILE A N 1
ATOM 689 C CA . ILE A 1 88 ? 11.457 2.156 3.980 1.00 96.81 88 ILE A CA 1
ATOM 690 C C . ILE A 1 88 ? 10.604 0.893 4.134 1.00 96.81 88 ILE A C 1
ATOM 692 O O . ILE A 1 88 ? 9.794 0.833 5.062 1.00 96.81 88 ILE A O 1
ATOM 696 N N . TYR A 1 89 ? 10.797 -0.128 3.296 1.00 96.94 89 TYR A N 1
ATOM 697 C CA . TYR A 1 89 ? 10.058 -1.390 3.406 1.00 96.94 89 TYR A CA 1
ATOM 698 C C . TYR A 1 89 ? 10.350 -2.129 4.713 1.00 96.94 89 TYR A C 1
ATOM 700 O O . TYR A 1 89 ? 9.413 -2.586 5.369 1.00 96.94 89 TYR A O 1
ATOM 708 N N . VAL A 1 90 ? 11.605 -2.155 5.169 1.00 97.19 90 VAL A N 1
ATOM 709 C CA . VAL A 1 90 ? 11.987 -2.723 6.473 1.00 97.19 90 VAL A CA 1
ATOM 710 C C . VAL A 1 90 ? 11.303 -1.973 7.619 1.00 97.19 90 VAL A C 1
ATOM 712 O O . VAL A 1 90 ? 10.739 -2.600 8.520 1.00 97.19 90 VAL A O 1
ATOM 715 N N . ILE A 1 91 ? 11.291 -0.637 7.583 1.00 97.50 91 ILE A N 1
ATOM 716 C CA . ILE A 1 91 ? 10.610 0.191 8.591 1.00 97.50 91 ILE A CA 1
ATOM 717 C C . ILE A 1 91 ? 9.100 -0.068 8.572 1.00 97.50 91 ILE A C 1
ATOM 719 O O . ILE A 1 91 ? 8.493 -0.247 9.632 1.00 97.50 91 ILE A O 1
ATOM 723 N N . CYS A 1 92 ? 8.489 -0.135 7.388 1.00 97.62 92 CYS A N 1
ATOM 724 C CA . CYS A 1 92 ? 7.070 -0.439 7.230 1.00 97.62 92 CYS A CA 1
ATOM 725 C C . CYS A 1 92 ? 6.738 -1.834 7.765 1.00 97.62 92 CYS A C 1
ATOM 727 O O . CYS A 1 92 ? 5.762 -1.983 8.503 1.00 97.62 92 CYS A O 1
ATOM 729 N N . PHE A 1 93 ? 7.560 -2.841 7.465 1.00 97.38 93 PHE A N 1
ATOM 730 C CA . PHE A 1 93 ? 7.386 -4.212 7.941 1.00 97.38 93 PHE A CA 1
ATOM 731 C C . PHE A 1 93 ? 7.501 -4.293 9.467 1.00 97.38 93 PHE A C 1
ATOM 733 O O . PHE A 1 93 ? 6.626 -4.855 10.128 1.00 97.38 93 PHE A O 1
ATOM 740 N N . ALA A 1 94 ? 8.516 -3.653 10.055 1.00 96.56 94 ALA A N 1
ATOM 741 C CA . ALA A 1 94 ? 8.679 -3.567 11.506 1.00 96.56 94 ALA A CA 1
ATOM 742 C C . ALA A 1 94 ? 7.509 -2.827 12.181 1.00 96.56 94 ALA A C 1
ATOM 744 O O . ALA A 1 94 ? 7.027 -3.243 13.242 1.00 96.56 94 ALA A O 1
ATOM 745 N N . GLY A 1 95 ? 7.014 -1.756 11.555 1.00 95.50 95 GLY A N 1
ATOM 746 C CA . GLY A 1 95 ? 5.812 -1.042 11.980 1.00 95.50 95 GLY A CA 1
ATOM 747 C C . GLY A 1 95 ? 4.573 -1.936 11.939 1.00 95.50 95 GLY A C 1
ATOM 748 O O . GLY A 1 95 ? 3.857 -2.049 12.935 1.00 95.50 95 GLY A O 1
ATOM 749 N N . ALA A 1 96 ? 4.352 -2.638 10.826 1.00 96.06 96 ALA A N 1
ATOM 750 C CA . ALA A 1 96 ? 3.234 -3.558 10.632 1.00 96.06 96 ALA A CA 1
ATOM 751 C C . ALA A 1 96 ? 3.276 -4.746 11.606 1.00 96.06 96 ALA A C 1
ATOM 753 O O . ALA A 1 96 ? 2.228 -5.179 12.088 1.00 96.06 96 ALA A O 1
ATOM 754 N N . TRP A 1 97 ? 4.469 -5.219 11.975 1.00 96.50 97 TRP A N 1
ATOM 755 C CA . TRP A 1 97 ? 4.651 -6.286 12.960 1.00 96.50 97 TRP A CA 1
ATOM 756 C C . TRP A 1 97 ? 4.101 -5.924 14.338 1.00 96.50 97 TRP A C 1
ATOM 758 O O . TRP A 1 97 ? 3.586 -6.794 15.038 1.00 96.50 97 TRP A O 1
ATOM 768 N N . ARG A 1 98 ? 4.211 -4.653 14.743 1.00 93.00 98 ARG A N 1
ATOM 769 C CA . ARG A 1 98 ? 3.852 -4.175 16.092 1.00 93.00 98 ARG A CA 1
ATOM 770 C C . ARG A 1 98 ? 2.542 -3.385 16.147 1.00 93.00 98 ARG A C 1
ATOM 772 O O . ARG A 1 98 ? 2.058 -3.100 17.241 1.00 93.00 98 ARG A O 1
ATOM 779 N N . PHE A 1 99 ? 1.984 -2.982 15.006 1.00 87.12 99 PHE A N 1
ATOM 780 C CA . PHE A 1 99 ? 0.834 -2.081 14.962 1.00 87.12 99 PHE A CA 1
ATOM 781 C C . PHE A 1 99 ? -0.433 -2.703 15.579 1.00 87.12 99 PHE A C 1
ATOM 783 O O . PHE A 1 99 ? -0.835 -3.796 15.193 1.00 87.12 99 PHE A O 1
ATOM 790 N N . ARG A 1 100 ? -1.086 -1.964 16.498 1.00 86.88 100 ARG A N 1
ATOM 791 C CA . ARG A 1 100 ? -2.244 -2.354 17.345 1.00 86.88 100 ARG A CA 1
ATOM 792 C C . ARG A 1 100 ? -2.013 -3.561 18.254 1.00 86.88 100 ARG A C 1
ATOM 794 O O . ARG A 1 100 ? -2.124 -3.427 19.468 1.00 86.88 100 ARG A O 1
ATOM 801 N N . GLU A 1 101 ? -1.736 -4.716 17.674 1.00 92.75 101 GLU A N 1
ATOM 802 C CA . GLU A 1 101 ? -1.397 -5.962 18.354 1.00 92.75 101 GLU A CA 1
ATOM 803 C C . GLU A 1 101 ? -0.274 -6.632 17.562 1.00 92.75 101 GLU A C 1
ATOM 805 O O . GLU A 1 101 ? -0.287 -6.593 16.332 1.00 92.75 101 GLU A O 1
ATOM 810 N N . SER A 1 102 ? 0.718 -7.210 18.244 1.00 95.88 102 SER A N 1
ATOM 811 C CA . SER A 1 102 ? 1.848 -7.817 17.541 1.00 95.88 102 SER A CA 1
ATOM 812 C C . SER A 1 102 ? 1.423 -9.066 16.758 1.00 95.88 102 SER A C 1
ATOM 814 O O . SER A 1 102 ? 0.489 -9.760 17.166 1.00 95.88 102 SER A O 1
ATOM 816 N N . LEU A 1 103 ? 2.112 -9.393 15.658 1.00 96.00 103 LEU A N 1
ATOM 817 C CA . LEU A 1 103 ? 1.800 -10.601 14.877 1.00 96.00 103 LEU A CA 1
ATOM 818 C C . LEU A 1 103 ? 1.859 -11.868 15.749 1.00 96.00 103 LEU A C 1
ATOM 820 O O . LEU A 1 103 ? 0.946 -12.692 15.721 1.00 96.00 103 LEU A O 1
ATOM 824 N N . HIS A 1 104 ? 2.891 -11.980 16.590 1.00 95.38 104 HIS A N 1
ATOM 825 C CA . HIS A 1 104 ? 3.030 -13.091 17.530 1.00 95.38 104 HIS A CA 1
ATOM 826 C C . HIS A 1 104 ? 1.863 -13.155 18.531 1.00 95.38 104 HIS A C 1
ATOM 828 O O . HIS A 1 104 ? 1.349 -14.236 18.810 1.00 95.38 104 HIS A O 1
ATOM 834 N N . ASP A 1 105 ? 1.401 -12.014 19.052 1.00 96.00 105 ASP A N 1
ATOM 835 C CA . ASP A 1 105 ? 0.243 -11.972 19.950 1.00 96.00 105 ASP A CA 1
ATOM 836 C C . ASP A 1 105 ? -1.048 -12.427 19.270 1.00 96.00 105 ASP A C 1
ATOM 838 O O . ASP A 1 105 ? -1.820 -13.180 19.871 1.00 96.00 105 ASP A O 1
ATOM 842 N N . VAL A 1 106 ? -1.277 -11.989 18.029 1.00 95.44 106 VAL A N 1
ATOM 843 C CA . VAL A 1 106 ? -2.435 -12.403 17.232 1.00 95.44 106 VAL A CA 1
ATOM 844 C C . VAL A 1 106 ? -2.432 -13.916 17.030 1.00 95.44 106 VAL A C 1
ATOM 846 O O . VAL A 1 106 ? -3.442 -14.570 17.299 1.00 95.44 106 VAL A O 1
ATOM 849 N N . VAL A 1 107 ? -1.293 -14.486 16.630 1.00 94.94 107 VAL A N 1
ATOM 850 C CA . VAL A 1 107 ? -1.143 -15.932 16.415 1.00 94.94 107 VAL A CA 1
ATOM 851 C C . VAL A 1 107 ? -1.325 -16.699 17.722 1.00 94.94 107 VAL A C 1
ATOM 853 O O . VAL A 1 107 ? -2.120 -17.637 17.775 1.00 94.94 107 VAL A O 1
ATOM 856 N N . ARG A 1 108 ? -0.677 -16.270 18.810 1.00 95.31 108 ARG A N 1
ATOM 857 C CA . ARG A 1 108 ? -0.771 -16.927 20.124 1.00 95.31 108 ARG A CA 1
ATOM 858 C C . ARG A 1 108 ? -2.199 -16.948 20.672 1.00 95.31 108 ARG A C 1
ATOM 860 O O . ARG A 1 108 ? -2.595 -17.910 21.324 1.00 95.31 108 ARG A O 1
ATOM 867 N N . LYS A 1 109 ? -2.977 -15.887 20.446 1.00 94.12 109 LYS A N 1
ATOM 868 C CA . LYS A 1 109 ? -4.335 -15.717 21.005 1.00 94.12 109 LYS A CA 1
ATOM 869 C C . LYS A 1 109 ? -5.445 -16.104 20.020 1.00 94.12 109 LYS A C 1
ATOM 871 O O . LYS A 1 109 ? -6.631 -15.954 20.327 1.00 94.12 109 LYS A O 1
ATOM 876 N N . SER A 1 110 ? -5.075 -16.619 18.852 1.00 91.62 110 SER A N 1
ATOM 877 C CA . SER A 1 110 ? -5.976 -16.960 17.747 1.00 91.62 110 SER A CA 1
ATOM 878 C C . SER A 1 110 ? -7.056 -17.982 18.117 1.00 91.62 110 SER A C 1
ATOM 880 O O . SER A 1 110 ? -8.192 -17.880 17.651 1.00 91.62 110 SER A O 1
ATOM 882 N N . PHE A 1 111 ? -6.746 -18.920 19.016 1.00 90.06 111 PHE A N 1
ATOM 883 C CA . PHE A 1 111 ? -7.674 -19.952 19.491 1.00 90.06 111 PHE A CA 1
ATOM 884 C C . PHE A 1 111 ? -8.525 -19.517 20.694 1.00 90.06 111 PHE A C 1
ATOM 886 O O . PHE A 1 111 ? -9.526 -20.163 20.995 1.00 90.06 111 PHE A O 1
ATOM 893 N N . SER A 1 112 ? -8.198 -18.396 21.348 1.00 87.75 112 SER A N 1
ATOM 894 C CA . SER A 1 112 ? -8.901 -17.914 22.548 1.00 87.75 112 SER A CA 1
ATOM 895 C C . SER A 1 112 ? -9.775 -16.674 22.320 1.00 87.75 112 SER A C 1
ATOM 897 O O . SER A 1 112 ? -10.611 -16.358 23.162 1.00 87.75 112 SER A O 1
ATOM 899 N N . ARG A 1 113 ? -9.654 -15.981 21.177 1.00 88.12 113 ARG A N 1
ATOM 900 C CA . ARG A 1 113 ? -10.373 -14.715 20.893 1.00 88.12 113 ARG A CA 1
ATOM 901 C C . ARG A 1 113 ? -11.224 -14.738 19.623 1.00 88.12 113 ARG A C 1
ATOM 903 O O . ARG A 1 113 ? -10.901 -15.491 18.724 1.00 88.12 113 ARG A O 1
ATOM 910 N N . PRO A 1 114 ? -12.277 -13.922 19.477 1.00 88.62 114 PRO A N 1
ATOM 911 C CA . PRO A 1 114 ? -13.090 -13.911 18.256 1.00 88.62 114 PRO A CA 1
ATOM 912 C C . PRO A 1 114 ? -12.255 -13.799 16.968 1.00 88.62 114 PRO A C 1
ATOM 914 O O . PRO A 1 114 ? -11.278 -13.054 16.944 1.00 88.62 114 PRO A O 1
ATOM 917 N N . PHE A 1 115 ? -12.665 -14.488 15.894 1.00 86.94 115 PHE A N 1
ATOM 918 C CA . PHE A 1 115 ? -11.949 -14.532 14.605 1.00 86.94 115 PHE A CA 1
ATOM 919 C C . PHE A 1 115 ? -11.631 -13.138 14.041 1.00 86.94 115 PHE A C 1
ATOM 921 O O . PHE A 1 115 ? -10.553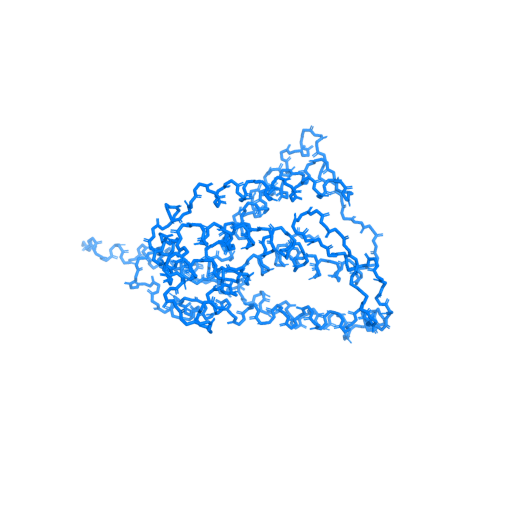 -12.901 13.509 1.00 86.94 115 PHE A O 1
ATOM 928 N N . THR A 1 116 ? -12.525 -12.168 14.250 1.00 88.00 116 THR A N 1
ATOM 929 C CA . THR A 1 116 ? -12.330 -10.769 13.837 1.00 88.00 116 THR A CA 1
ATOM 930 C C . THR A 1 116 ? -11.093 -10.112 14.452 1.00 88.00 116 THR A C 1
ATOM 932 O O . THR A 1 116 ? -10.536 -9.194 13.859 1.00 88.00 116 THR A O 1
ATOM 935 N N . LYS A 1 117 ? -10.624 -10.583 15.616 1.00 91.31 117 LYS A N 1
ATOM 936 C CA . LYS A 1 117 ? -9.414 -10.071 16.274 1.00 91.31 117 LYS A CA 1
ATOM 937 C C . LYS A 1 117 ? -8.127 -10.503 15.576 1.00 91.31 117 LYS A C 1
ATOM 939 O O . LYS A 1 117 ? -7.103 -9.875 15.819 1.00 91.31 117 LYS A O 1
ATOM 944 N N . LEU A 1 118 ? -8.170 -11.500 14.689 1.00 92.00 118 LEU A N 1
ATOM 945 C CA . LEU A 1 118 ? -7.015 -11.869 13.867 1.00 92.00 118 LEU A CA 1
ATOM 946 C C . LEU A 1 118 ? -6.593 -10.723 12.939 1.00 92.00 118 LEU A C 1
ATOM 948 O O . LEU A 1 118 ? -5.412 -10.442 12.771 1.00 92.00 118 LEU A O 1
ATOM 952 N N . PHE A 1 119 ? -7.569 -9.967 12.439 1.00 93.44 119 PHE A N 1
ATOM 953 C CA . PHE A 1 11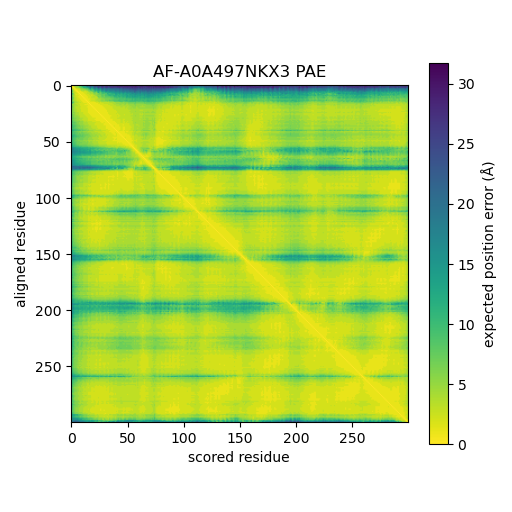9 ? -7.351 -8.815 11.567 1.00 93.44 119 PHE A CA 1
ATOM 954 C C . PHE A 1 119 ? -6.918 -7.553 12.324 1.00 93.44 119 PHE A C 1
ATOM 956 O O . PHE A 1 119 ? -6.849 -6.480 11.731 1.00 93.44 119 PHE A O 1
ATOM 963 N N . ASN A 1 120 ? -6.619 -7.633 13.626 1.00 92.88 120 ASN A N 1
ATOM 964 C CA . ASN A 1 120 ? -6.041 -6.501 14.353 1.00 92.88 120 ASN A CA 1
ATOM 965 C C . ASN A 1 120 ? -4.615 -6.182 13.893 1.00 92.88 120 ASN A C 1
ATOM 967 O O . ASN A 1 120 ? -4.196 -5.031 14.023 1.00 92.88 120 ASN A O 1
ATOM 971 N N . ASN A 1 121 ? -3.891 -7.174 13.369 1.00 95.50 121 ASN A N 1
ATOM 972 C CA . ASN A 1 121 ? -2.545 -7.003 12.845 1.00 95.50 121 ASN A CA 1
ATOM 973 C C . ASN A 1 121 ? -2.557 -7.018 11.311 1.00 95.50 121 ASN A C 1
ATOM 975 O O . ASN A 1 121 ? -3.131 -7.910 10.686 1.00 95.50 121 ASN A O 1
ATOM 979 N N . ASN A 1 122 ? -1.887 -6.035 10.713 1.00 94.69 122 ASN A N 1
ATOM 980 C CA . ASN A 1 122 ? -1.825 -5.891 9.266 1.00 94.69 122 ASN A CA 1
ATOM 981 C C . ASN A 1 122 ? -1.077 -7.053 8.590 1.00 94.69 122 ASN A C 1
ATOM 983 O O . ASN A 1 122 ? -1.566 -7.574 7.600 1.00 94.69 122 ASN A O 1
ATOM 987 N N . LEU A 1 123 ? 0.045 -7.528 9.145 1.00 96.00 123 LEU A N 1
ATOM 988 C CA . LEU A 1 123 ? 0.774 -8.670 8.571 1.00 96.00 123 LEU A CA 1
ATOM 989 C C . LEU A 1 123 ? -0.042 -9.968 8.609 1.00 96.00 123 LEU A C 1
ATOM 991 O O . LEU A 1 123 ? 0.189 -10.844 7.788 1.00 96.00 123 LEU A O 1
ATOM 995 N N . PHE A 1 124 ? -1.019 -10.088 9.513 1.00 96.38 124 PHE A N 1
ATOM 996 C CA . PHE A 1 124 ? -1.961 -11.207 9.472 1.00 96.38 124 PHE A CA 1
ATOM 997 C C . PHE A 1 124 ? -3.022 -11.030 8.377 1.00 96.38 124 PHE A C 1
ATOM 999 O O . PHE A 1 124 ? -3.343 -11.968 7.652 1.00 96.38 124 PHE A O 1
ATOM 1006 N N . ALA A 1 125 ? -3.586 -9.826 8.263 1.00 95.25 125 ALA A N 1
ATOM 1007 C CA . ALA A 1 125 ? -4.659 -9.530 7.317 1.00 95.25 125 ALA A CA 1
ATOM 1008 C C . ALA A 1 125 ? -4.180 -9.521 5.856 1.00 95.25 125 ALA A C 1
ATOM 1010 O O . ALA A 1 125 ? -4.894 -9.971 4.963 1.00 95.25 125 ALA A O 1
ATOM 1011 N N . MET A 1 126 ? -2.976 -9.009 5.612 1.00 93.56 126 MET A N 1
ATOM 1012 C CA . MET A 1 126 ? -2.467 -8.737 4.273 1.00 93.56 126 MET A CA 1
ATOM 1013 C C . MET A 1 126 ? -2.363 -9.942 3.357 1.00 93.56 126 MET A C 1
ATOM 1015 O O . MET A 1 126 ? -2.826 -9.804 2.235 1.00 93.56 126 MET A O 1
ATOM 1019 N N . PRO A 1 127 ? -1.797 -11.096 3.758 1.00 94.25 127 PRO A N 1
ATOM 1020 C CA . PRO A 1 127 ? -1.733 -12.248 2.866 1.00 94.25 127 PRO A CA 1
ATOM 1021 C C . PRO A 1 127 ? -3.115 -12.669 2.362 1.00 94.25 127 PRO A C 1
ATOM 1023 O O . PRO A 1 127 ? -3.294 -12.944 1.184 1.00 94.25 127 PRO A O 1
ATOM 1026 N N . ILE A 1 128 ? -4.121 -12.620 3.240 1.00 94.94 128 ILE A N 1
ATOM 1027 C CA . ILE A 1 128 ? -5.512 -12.933 2.896 1.00 94.94 128 ILE A CA 1
ATOM 1028 C C . ILE A 1 128 ? -6.057 -11.895 1.908 1.00 94.94 128 ILE A C 1
ATOM 1030 O O . ILE A 1 128 ? -6.612 -12.260 0.875 1.00 94.94 128 ILE A O 1
ATOM 1034 N N . ILE A 1 129 ? -5.874 -10.603 2.208 1.00 95.62 129 ILE A N 1
ATOM 1035 C CA . ILE A 1 129 ? -6.324 -9.501 1.346 1.00 95.62 129 ILE A CA 1
ATOM 1036 C C . ILE A 1 129 ? -5.641 -9.571 -0.025 1.00 95.62 129 ILE A C 1
ATOM 1038 O O . ILE A 1 129 ? -6.324 -9.456 -1.034 1.00 95.62 129 ILE A O 1
ATOM 1042 N N . ALA A 1 130 ? -4.328 -9.798 -0.066 1.00 94.38 130 ALA A N 1
ATOM 1043 C CA . ALA A 1 130 ? -3.539 -9.908 -1.286 1.00 94.38 130 ALA A CA 1
ATOM 1044 C C . ALA A 1 130 ? -4.011 -11.082 -2.147 1.00 94.38 130 ALA A C 1
ATOM 1046 O O . ALA A 1 130 ? -4.233 -10.907 -3.339 1.00 94.38 130 ALA A O 1
ATOM 1047 N N . SER A 1 131 ? -4.242 -12.258 -1.555 1.00 93.81 131 SER A N 1
ATOM 1048 C CA . SER A 1 131 ? -4.748 -13.416 -2.297 1.00 93.81 131 SER A CA 1
ATOM 1049 C C . SER A 1 131 ? -6.170 -13.211 -2.812 1.00 93.81 131 SER A C 1
ATOM 1051 O O . SER A 1 131 ? -6.462 -13.565 -3.951 1.00 93.81 131 SER A O 1
ATOM 1053 N N . MET A 1 132 ? -7.057 -12.613 -2.013 1.00 95.06 132 MET A N 1
ATOM 1054 C CA . MET A 1 132 ? -8.410 -12.276 -2.467 1.00 95.06 132 MET A CA 1
ATOM 1055 C C . MET A 1 132 ? -8.385 -11.246 -3.601 1.00 95.06 132 MET A C 1
ATOM 1057 O O . MET A 1 132 ? -9.104 -11.407 -4.586 1.00 95.06 132 MET A O 1
ATOM 1061 N N . LEU A 1 133 ? -7.552 -10.212 -3.468 1.00 95.62 133 LEU A N 1
ATOM 1062 C CA . LEU A 1 133 ? -7.368 -9.182 -4.485 1.00 95.62 133 LEU A CA 1
ATOM 1063 C C . LEU A 1 133 ? -6.804 -9.784 -5.772 1.00 95.62 133 LEU A C 1
ATOM 1065 O O . LEU A 1 133 ? -7.352 -9.532 -6.837 1.00 95.62 133 LEU A O 1
ATOM 1069 N N . PHE A 1 134 ? -5.792 -10.647 -5.672 1.00 94.31 134 PHE A N 1
ATOM 1070 C CA . PHE A 1 134 ? -5.212 -11.337 -6.820 1.00 94.31 134 PHE A CA 1
ATOM 1071 C C . PHE A 1 134 ? -6.251 -12.165 -7.573 1.00 94.31 134 PHE A C 1
ATOM 1073 O O . PHE A 1 134 ? -6.372 -12.030 -8.785 1.00 94.31 134 PHE A O 1
ATOM 1080 N N . ILE A 1 135 ? -7.047 -12.977 -6.869 1.00 95.50 135 ILE A N 1
ATOM 1081 C CA . ILE A 1 135 ? -8.106 -13.775 -7.502 1.00 95.50 135 ILE A CA 1
ATOM 1082 C C . ILE A 1 135 ? -9.116 -12.863 -8.206 1.00 95.50 135 ILE A C 1
ATOM 1084 O O . ILE A 1 135 ? -9.520 -13.152 -9.333 1.00 95.50 135 ILE A O 1
ATOM 1088 N N . ALA A 1 136 ? -9.513 -11.756 -7.574 1.00 96.56 136 ALA A N 1
ATOM 1089 C CA . ALA A 1 136 ? -10.447 -10.806 -8.168 1.00 96.56 136 ALA A CA 1
ATOM 1090 C C . ALA A 1 136 ? -9.864 -10.138 -9.424 1.00 96.56 136 ALA A C 1
ATOM 1092 O O . ALA A 1 136 ? -10.521 -10.124 -10.464 1.00 96.56 136 ALA A O 1
ATOM 1093 N N . VAL A 1 137 ? -8.623 -9.651 -9.355 1.00 94.88 137 VAL A N 1
ATOM 1094 C CA . VAL A 1 137 ? -7.905 -9.039 -10.482 1.00 94.88 137 VAL A CA 1
ATOM 1095 C C . VAL A 1 137 ? -7.724 -10.038 -11.619 1.00 94.88 137 VAL A C 1
ATOM 1097 O O . VAL A 1 137 ? -8.058 -9.714 -12.753 1.00 94.88 137 VAL A O 1
ATOM 1100 N N . ALA A 1 138 ? -7.285 -11.264 -11.329 1.00 94.38 138 ALA A N 1
ATOM 1101 C CA . ALA A 1 138 ? -7.123 -12.319 -12.325 1.00 94.38 138 ALA A CA 1
ATOM 1102 C C . ALA A 1 138 ? -8.458 -12.678 -12.992 1.00 94.38 138 ALA A C 1
ATOM 1104 O O . ALA A 1 138 ? -8.524 -12.815 -14.209 1.00 94.38 138 ALA A O 1
ATOM 1105 N N . THR A 1 139 ? -9.544 -12.769 -12.220 1.00 96.69 139 THR A N 1
ATOM 1106 C CA . THR A 1 139 ? -10.883 -13.046 -12.762 1.00 96.69 139 THR A CA 1
ATOM 1107 C C . THR A 1 139 ? -11.355 -11.923 -13.687 1.00 96.69 139 THR A C 1
ATOM 1109 O O . THR A 1 139 ? -11.841 -12.196 -14.783 1.00 96.69 139 THR A O 1
ATOM 1112 N N . ILE A 1 140 ? -11.193 -10.663 -13.269 1.00 96.31 140 ILE A N 1
ATOM 1113 C CA . ILE A 1 140 ? -11.541 -9.491 -14.084 1.00 96.31 140 ILE A CA 1
ATOM 1114 C C . ILE A 1 140 ? -10.698 -9.469 -15.358 1.00 96.31 140 ILE A C 1
ATOM 1116 O O . ILE A 1 140 ? -11.253 -9.308 -16.439 1.00 96.31 140 ILE A O 1
ATOM 1120 N N . HIS A 1 141 ? -9.389 -9.685 -15.240 1.00 94.50 141 HIS A N 1
ATOM 1121 C CA . HIS A 1 141 ? -8.466 -9.721 -16.367 1.00 94.50 141 HIS A CA 1
ATOM 1122 C C . HIS A 1 141 ? -8.871 -10.789 -17.391 1.00 94.50 141 HIS A C 1
ATOM 1124 O O . HIS A 1 141 ? -9.087 -10.463 -18.554 1.00 94.50 141 HIS A O 1
ATOM 1130 N N . LEU A 1 142 ? -9.082 -12.037 -16.959 1.00 95.88 142 LEU A N 1
ATOM 1131 C CA . LEU A 1 142 ? -9.507 -13.129 -17.843 1.00 95.88 142 LEU A CA 1
ATOM 1132 C C . LEU A 1 142 ? -10.833 -12.819 -18.549 1.00 95.88 142 LEU A C 1
ATOM 1134 O O . LEU A 1 142 ? -10.988 -13.097 -19.739 1.00 95.88 142 LEU A O 1
ATOM 1138 N N . PHE A 1 143 ? -11.786 -12.215 -17.835 1.00 97.25 143 PHE A N 1
ATOM 1139 C CA . PHE A 1 143 ? -13.040 -11.777 -18.434 1.00 97.25 143 PHE A CA 1
ATOM 1140 C C . PHE A 1 143 ? -12.813 -10.668 -19.470 1.00 97.25 143 PHE A C 1
ATOM 1142 O O . PHE A 1 143 ? -13.320 -10.773 -20.583 1.00 97.25 143 PHE A O 1
ATOM 1149 N N . GLN A 1 144 ? -12.034 -9.638 -19.149 1.00 97.19 144 GLN A N 1
ATOM 1150 C CA . GLN A 1 144 ? -11.759 -8.517 -20.051 1.00 97.19 144 GLN A CA 1
ATOM 1151 C C . GLN A 1 144 ? -11.038 -8.950 -21.327 1.00 97.19 144 GLN A C 1
ATOM 1153 O O . GLN A 1 144 ? -11.475 -8.579 -22.416 1.00 97.19 144 GLN A O 1
ATOM 1158 N N . GLU A 1 145 ? -10.011 -9.791 -21.210 1.00 94.94 145 GLU A N 1
ATOM 1159 C CA . GLU A 1 145 ? -9.299 -10.349 -22.363 1.00 94.94 145 GLU A CA 1
ATOM 1160 C C . GLU A 1 145 ? -10.248 -11.172 -23.250 1.00 94.94 145 GLU A C 1
ATOM 1162 O O . GLU A 1 145 ? -10.234 -11.025 -24.471 1.00 94.94 145 GLU A O 1
ATOM 1167 N N . SER A 1 146 ? -11.168 -11.951 -22.658 1.00 96.75 146 SER A N 1
ATOM 1168 C CA . SER A 1 146 ? -12.187 -12.692 -23.426 1.00 96.75 146 SER A CA 1
ATOM 1169 C C . SER A 1 146 ? -13.143 -11.791 -24.220 1.00 96.75 146 SER A C 1
ATOM 1171 O O . SER A 1 146 ? -13.753 -12.245 -25.186 1.00 96.75 146 SER A O 1
ATOM 1173 N N . GLN A 1 147 ? -13.283 -10.526 -23.812 1.00 97.31 147 GLN A N 1
ATOM 1174 C CA . GLN A 1 147 ? -14.101 -9.513 -24.482 1.00 97.31 147 GLN A CA 1
ATOM 1175 C C . GLN A 1 147 ? -13.266 -8.570 -25.367 1.00 97.31 147 GLN A C 1
ATOM 1177 O O . GLN A 1 147 ? -13.792 -7.573 -25.860 1.00 97.31 147 GLN A O 1
ATOM 1182 N N . GLY A 1 148 ? -11.973 -8.851 -25.571 1.00 96.44 148 GLY A N 1
ATOM 1183 C CA . GLY A 1 148 ? -11.083 -8.018 -26.383 1.00 96.44 148 GLY A CA 1
ATOM 1184 C C . GLY A 1 148 ? -10.718 -6.678 -25.735 1.00 96.44 148 GLY A C 1
ATOM 1185 O O . GLY A 1 148 ? -10.431 -5.717 -26.447 1.00 96.44 148 GLY A O 1
ATOM 1186 N N . ILE A 1 149 ? -10.747 -6.590 -24.401 1.00 96.88 149 ILE A N 1
ATOM 1187 C CA . ILE A 1 149 ? -10.334 -5.410 -23.631 1.00 96.88 149 ILE A CA 1
ATOM 1188 C C . ILE A 1 149 ? -8.958 -5.700 -23.010 1.00 96.88 149 ILE A C 1
ATOM 1190 O O . ILE A 1 149 ? -8.895 -6.227 -21.897 1.00 96.88 149 ILE A O 1
ATOM 1194 N N . PRO A 1 150 ? -7.849 -5.367 -23.694 1.00 94.31 150 PRO A N 1
ATOM 1195 C CA . PRO A 1 150 ? -6.528 -5.762 -23.237 1.00 94.31 150 PRO A CA 1
ATOM 1196 C C . PRO A 1 150 ? -6.093 -4.960 -22.009 1.00 94.31 150 PRO A C 1
ATOM 1198 O O . PRO A 1 150 ? -6.305 -3.745 -21.925 1.00 94.31 150 PRO A O 1
ATOM 1201 N N . THR A 1 151 ? -5.423 -5.619 -21.068 1.00 91.31 151 THR A N 1
ATOM 1202 C CA . THR A 1 151 ? -4.779 -4.949 -19.919 1.00 91.31 151 THR A CA 1
ATOM 1203 C C . THR A 1 151 ? -3.454 -4.295 -20.309 1.00 91.31 151 THR A C 1
ATOM 1205 O O . THR A 1 151 ? -3.038 -3.328 -19.676 1.00 91.31 151 THR A O 1
ATOM 1208 N N . GLY A 1 152 ? -2.837 -4.753 -21.398 1.00 87.88 152 GLY A N 1
ATOM 1209 C CA . GLY A 1 152 ? -1.492 -4.355 -21.807 1.00 87.88 152 GLY A CA 1
ATOM 1210 C C . GLY A 1 152 ? -0.418 -5.237 -21.172 1.00 87.88 152 GLY A C 1
ATOM 1211 O O . GLY A 1 152 ? -0.703 -6.062 -20.304 1.00 87.88 152 GLY A O 1
ATOM 1212 N N . THR A 1 153 ? 0.818 -5.066 -21.627 1.00 83.00 153 THR A N 1
ATOM 1213 C CA . THR A 1 153 ? 1.986 -5.811 -21.146 1.00 83.00 153 THR A CA 1
ATOM 1214 C C . THR A 1 153 ? 2.952 -4.882 -20.433 1.00 83.00 153 THR A C 1
ATOM 1216 O O . THR A 1 153 ? 2.940 -3.667 -20.637 1.00 83.00 153 THR A O 1
ATOM 1219 N N . LEU A 1 154 ? 3.815 -5.464 -19.604 1.00 82.31 154 LEU A N 1
ATOM 1220 C CA . LEU A 1 154 ? 4.943 -4.725 -19.060 1.00 82.31 154 LEU A CA 1
ATOM 1221 C C . LEU A 1 154 ? 5.872 -4.251 -20.182 1.00 82.31 154 LEU A C 1
ATOM 1223 O O . LEU A 1 154 ? 5.965 -4.909 -21.222 1.00 82.31 154 LEU A O 1
ATOM 1227 N N . PRO A 1 155 ? 6.558 -3.115 -19.982 1.00 82.56 155 PRO A N 1
ATOM 1228 C CA . PRO A 1 155 ? 7.511 -2.624 -20.957 1.00 82.56 155 PRO A CA 1
ATOM 1229 C C . PRO A 1 155 ? 8.713 -3.573 -21.053 1.00 82.56 155 PRO A C 1
ATOM 1231 O O . PRO A 1 155 ? 9.258 -4.012 -20.040 1.00 82.56 155 PRO A O 1
ATOM 1234 N N . GLU A 1 156 ? 9.161 -3.849 -22.277 1.00 86.69 156 GLU A N 1
ATOM 1235 C CA . GLU A 1 156 ? 10.391 -4.604 -22.540 1.00 86.69 156 GLU A CA 1
ATOM 1236 C C . GLU A 1 156 ? 11.614 -3.701 -22.313 1.00 86.69 156 GLU A C 1
ATOM 1238 O O . GLU A 1 156 ? 12.150 -3.080 -23.231 1.00 86.69 156 GLU A O 1
ATOM 1243 N N . ILE A 1 157 ? 12.024 -3.576 -21.052 1.00 90.31 157 ILE A N 1
ATOM 1244 C CA . ILE A 1 157 ? 13.201 -2.810 -20.619 1.00 90.31 157 ILE A CA 1
ATOM 1245 C C . ILE A 1 157 ? 14.183 -3.707 -19.861 1.00 90.31 157 ILE A C 1
ATOM 1247 O O . ILE A 1 157 ? 13.896 -4.867 -19.578 1.00 90.31 157 ILE A O 1
ATOM 1251 N N . ASP A 1 158 ? 15.349 -3.152 -19.517 1.00 92.62 158 ASP A N 1
ATOM 1252 C CA . ASP A 1 158 ? 16.329 -3.827 -18.665 1.00 92.62 158 ASP A CA 1
ATOM 1253 C C . ASP A 1 158 ? 15.662 -4.413 -17.394 1.00 92.62 158 ASP A C 1
ATOM 1255 O O . ASP A 1 158 ? 14.961 -3.675 -16.690 1.00 92.62 158 ASP A O 1
ATOM 1259 N N . PRO A 1 159 ? 15.867 -5.706 -17.070 1.00 92.88 159 PRO A N 1
ATOM 1260 C CA . PRO A 1 159 ? 15.199 -6.351 -15.941 1.00 92.88 159 PRO A CA 1
ATOM 1261 C C . PRO A 1 159 ? 15.484 -5.701 -14.585 1.00 92.88 159 PRO A C 1
ATOM 1263 O O . PRO A 1 159 ? 14.601 -5.677 -13.728 1.00 92.88 159 PRO A O 1
ATOM 1266 N N . PHE A 1 160 ? 16.680 -5.141 -14.370 1.00 94.00 160 PHE A N 1
ATOM 1267 C CA . PHE A 1 160 ? 17.010 -4.443 -13.125 1.00 94.00 160 PHE A CA 1
ATOM 1268 C C . PHE A 1 160 ? 16.353 -3.068 -13.063 1.00 94.00 160 PHE A C 1
ATOM 1270 O O . PHE A 1 160 ? 15.929 -2.648 -11.983 1.00 94.00 160 PHE A O 1
ATOM 1277 N N . ARG A 1 161 ? 16.194 -2.392 -14.207 1.00 93.38 161 ARG A N 1
ATOM 1278 C CA . ARG A 1 161 ? 15.372 -1.178 -14.299 1.00 93.38 161 ARG A CA 1
ATOM 1279 C C . ARG A 1 161 ? 13.906 -1.476 -14.014 1.00 93.38 161 ARG A C 1
ATOM 1281 O O . ARG A 1 161 ? 13.317 -0.768 -13.203 1.00 93.38 161 ARG A O 1
ATOM 1288 N N . LEU A 1 162 ? 13.338 -2.523 -14.614 1.00 92.19 162 LEU A N 1
ATOM 1289 C CA . LEU A 1 162 ? 11.959 -2.945 -14.347 1.00 92.19 162 LEU A CA 1
ATOM 1290 C C . LEU A 1 162 ? 11.774 -3.296 -12.869 1.00 92.19 162 LEU A C 1
ATOM 1292 O O . LEU A 1 162 ? 10.873 -2.776 -12.216 1.00 92.19 162 LEU A O 1
ATOM 1296 N N . PHE A 1 163 ? 12.669 -4.110 -12.311 1.00 92.75 163 PHE A N 1
ATOM 1297 C CA . PHE A 1 163 ? 12.642 -4.466 -10.897 1.00 92.75 163 PHE A CA 1
ATOM 1298 C C . PHE A 1 163 ? 12.727 -3.230 -9.996 1.00 92.75 163 PHE A C 1
ATOM 1300 O O . PHE A 1 163 ? 11.946 -3.098 -9.053 1.00 92.75 163 PHE A O 1
ATOM 1307 N N . PHE A 1 164 ? 13.612 -2.278 -10.303 1.00 93.06 164 PHE A N 1
ATOM 1308 C CA . PHE A 1 164 ? 13.700 -1.013 -9.577 1.00 93.06 164 PHE A CA 1
ATOM 1309 C C . PHE A 1 164 ? 12.402 -0.199 -9.670 1.00 93.06 164 PHE A C 1
ATOM 1311 O O . PHE A 1 164 ? 11.941 0.301 -8.648 1.00 93.06 164 PHE A O 1
ATOM 1318 N N . GLN A 1 165 ? 11.786 -0.099 -10.851 1.00 91.31 165 GLN A N 1
ATOM 1319 C CA . GLN A 1 165 ? 10.513 0.605 -11.041 1.00 91.31 165 GLN A CA 1
ATOM 1320 C C . GLN A 1 165 ? 9.374 -0.048 -10.247 1.00 91.31 165 GLN A C 1
ATOM 1322 O O . GLN A 1 165 ? 8.641 0.650 -9.553 1.00 91.31 165 GLN A O 1
ATOM 1327 N N . LEU A 1 166 ? 9.275 -1.381 -10.253 1.00 92.06 166 LEU A N 1
ATOM 1328 C CA . LEU A 1 166 ? 8.310 -2.132 -9.435 1.00 92.06 166 LEU A CA 1
ATOM 1329 C C . LEU A 1 166 ? 8.584 -1.996 -7.928 1.00 92.06 166 LEU A C 1
ATOM 1331 O O . LEU A 1 166 ? 7.671 -2.119 -7.111 1.00 92.06 166 LEU A O 1
ATOM 1335 N N . THR A 1 167 ? 9.837 -1.726 -7.552 1.00 93.38 167 THR A N 1
ATOM 1336 C CA . THR A 1 167 ? 10.247 -1.440 -6.170 1.00 93.38 167 THR A CA 1
ATOM 1337 C C . THR A 1 167 ? 9.924 -0.009 -5.760 1.00 93.38 167 THR A C 1
ATOM 1339 O O . THR A 1 167 ? 9.603 0.231 -4.599 1.00 93.38 167 THR A O 1
ATOM 1342 N N . SER A 1 168 ? 10.046 0.964 -6.659 1.00 92.50 168 SER A N 1
ATOM 1343 C CA . SER A 1 168 ? 9.856 2.378 -6.339 1.00 92.50 168 SER A CA 1
ATOM 1344 C C . SER A 1 168 ? 8.389 2.790 -6.412 1.00 92.50 168 SER A C 1
ATOM 1346 O O . SER A 1 168 ? 7.923 3.496 -5.513 1.00 92.50 168 SER A O 1
ATOM 1348 N N . SER A 1 169 ? 7.646 2.309 -7.413 1.00 92.00 169 SER A N 1
ATOM 1349 C CA . SER A 1 169 ? 6.273 2.741 -7.688 1.00 92.00 169 SER A CA 1
ATOM 1350 C C . SER A 1 169 ? 5.315 2.612 -6.501 1.00 92.00 169 SER A C 1
ATOM 1352 O O . SER A 1 169 ? 4.617 3.596 -6.245 1.00 92.00 169 SER A O 1
ATOM 1354 N N . PRO A 1 170 ? 5.326 1.537 -5.676 1.00 95.25 170 PRO A N 1
ATOM 1355 C CA . PRO A 1 170 ? 4.389 1.413 -4.563 1.00 95.25 170 PRO A CA 1
ATOM 1356 C C . PRO A 1 170 ? 4.482 2.589 -3.597 1.00 95.25 170 PRO A C 1
ATOM 1358 O O . PRO A 1 170 ? 3.478 3.183 -3.214 1.00 95.25 170 PRO A O 1
ATOM 1361 N N . LEU A 1 171 ? 5.702 2.982 -3.229 1.00 95.25 171 LEU A N 1
ATOM 1362 C CA . LEU A 1 171 ? 5.907 4.096 -2.316 1.00 95.25 171 LEU A CA 1
ATOM 1363 C C . LEU A 1 171 ? 5.425 5.419 -2.923 1.00 95.25 171 LEU A C 1
ATOM 1365 O O . LEU A 1 171 ? 4.706 6.169 -2.259 1.00 95.25 171 LEU A O 1
ATOM 1369 N N . LEU A 1 172 ? 5.832 5.717 -4.158 1.00 93.50 172 LEU A N 1
ATOM 1370 C CA . LEU A 1 172 ? 5.535 7.000 -4.807 1.00 93.50 172 LEU A CA 1
ATOM 1371 C C . LEU A 1 172 ? 4.033 7.157 -5.046 1.00 93.50 172 LEU A C 1
ATOM 1373 O O . LEU A 1 172 ? 3.448 8.208 -4.770 1.00 93.50 172 LEU A O 1
ATOM 1377 N N . GLU A 1 173 ? 3.388 6.083 -5.479 1.00 95.44 173 GLU A N 1
ATOM 1378 C CA . GLU A 1 173 ? 1.959 6.044 -5.735 1.00 95.44 173 GLU A CA 1
ATOM 1379 C C . GLU A 1 173 ? 1.140 6.111 -4.440 1.00 95.44 173 GLU A C 1
ATOM 1381 O O . GLU A 1 173 ? 0.161 6.858 -4.363 1.00 95.44 173 GLU A O 1
ATOM 1386 N N . GLU A 1 174 ? 1.545 5.423 -3.368 1.00 97.38 174 GLU A N 1
ATOM 1387 C CA . GLU A 1 174 ? 0.877 5.576 -2.071 1.00 97.38 174 GLU A CA 1
ATOM 1388 C C . GLU A 1 174 ? 1.035 6.991 -1.500 1.00 97.38 174 GLU A C 1
ATOM 1390 O O . GLU A 1 174 ? 0.086 7.528 -0.913 1.00 97.38 174 GLU A O 1
ATOM 1395 N N . ILE A 1 175 ? 2.181 7.648 -1.720 1.00 95.88 175 ILE A N 1
ATOM 1396 C CA . ILE A 1 175 ? 2.362 9.058 -1.356 1.00 95.88 175 ILE A CA 1
ATOM 1397 C C . ILE A 1 175 ? 1.377 9.942 -2.119 1.00 95.88 175 ILE A C 1
ATOM 1399 O O . ILE A 1 175 ? 0.684 10.760 -1.500 1.00 95.88 175 ILE A O 1
ATOM 1403 N N . GLY A 1 176 ? 1.270 9.771 -3.434 1.00 95.31 176 GLY A N 1
ATOM 1404 C CA . GLY A 1 176 ? 0.432 10.623 -4.271 1.00 95.31 176 GLY A CA 1
ATOM 1405 C C . GLY A 1 176 ? -1.058 10.426 -4.071 1.00 95.31 176 GLY A C 1
ATOM 1406 O O . GLY A 1 176 ? -1.793 11.398 -3.892 1.00 95.31 176 GLY A O 1
ATOM 1407 N N . PHE A 1 177 ? -1.523 9.184 -4.044 1.00 96.25 177 PHE A N 1
ATOM 1408 C CA . PHE A 1 177 ? -2.955 8.896 -4.044 1.00 96.25 177 PHE A CA 1
ATOM 1409 C C . PHE A 1 177 ? -3.549 8.780 -2.639 1.00 96.25 177 PHE A C 1
ATOM 1411 O O . PHE A 1 177 ? -4.731 9.065 -2.464 1.00 96.25 177 PHE A O 1
ATOM 1418 N N . ARG A 1 178 ? -2.771 8.376 -1.624 1.00 96.75 178 ARG A N 1
ATOM 1419 C CA . ARG A 1 178 ? -3.304 8.092 -0.278 1.00 96.75 178 ARG A CA 1
ATOM 1420 C C . ARG A 1 178 ? -2.752 9.067 0.754 1.00 96.75 178 ARG A C 1
ATOM 1422 O O . ARG A 1 178 ? -3.509 9.872 1.294 1.00 96.75 178 ARG A O 1
ATOM 1429 N N . ILE A 1 179 ? -1.446 9.036 1.009 1.00 95.81 179 ILE A N 1
ATOM 1430 C CA . ILE A 1 179 ? -0.833 9.755 2.139 1.00 95.81 179 ILE A CA 1
ATOM 1431 C C . ILE A 1 179 ? -1.013 11.269 1.990 1.00 95.81 179 ILE A C 1
ATOM 1433 O O . ILE A 1 179 ? -1.423 11.925 2.945 1.00 95.81 179 ILE A O 1
ATOM 1437 N N . SER A 1 180 ? -0.748 11.830 0.807 1.00 95.44 180 SER A N 1
ATOM 1438 C CA . SER A 1 180 ? -0.963 13.261 0.563 1.00 95.44 180 SER A CA 1
ATOM 1439 C C . SER A 1 180 ? -2.447 13.577 0.365 1.00 95.44 180 SER A C 1
ATOM 1441 O O . SER A 1 180 ? -2.994 14.394 1.098 1.00 95.44 180 SER A O 1
ATOM 1443 N N . THR A 1 181 ? -3.129 12.900 -0.562 1.00 96.06 181 THR A N 1
ATOM 1444 C CA . THR A 1 181 ? -4.521 13.215 -0.928 1.00 96.06 181 THR A CA 1
ATOM 1445 C C . THR A 1 181 ? -5.523 12.934 0.193 1.00 96.06 181 THR A C 1
ATOM 1447 O O . THR A 1 181 ? -6.183 13.851 0.686 1.00 96.06 181 THR A O 1
ATOM 1450 N N . ILE A 1 182 ? -5.645 11.673 0.622 1.00 97.62 182 ILE A N 1
ATOM 1451 C CA . ILE A 1 182 ? -6.578 11.286 1.689 1.00 97.62 182 ILE A CA 1
ATOM 1452 C C . ILE A 1 182 ? -6.100 11.869 3.022 1.00 97.62 182 ILE A C 1
ATOM 1454 O O . ILE A 1 182 ? -6.916 12.355 3.804 1.00 97.62 182 ILE A O 1
ATOM 1458 N N . GLY A 1 183 ? -4.789 11.877 3.275 1.00 96.62 183 GLY A N 1
ATOM 1459 C CA . GLY A 1 183 ? -4.225 12.434 4.503 1.00 96.62 183 GLY A CA 1
ATOM 1460 C C . GLY A 1 183 ? -4.511 13.926 4.683 1.00 96.62 183 GLY A C 1
ATOM 1461 O O . GLY A 1 183 ? -4.970 14.320 5.755 1.00 96.62 183 GLY A O 1
ATOM 1462 N N . VAL A 1 184 ? -4.328 14.762 3.653 1.00 95.25 184 VAL A N 1
ATOM 1463 C CA . VAL A 1 184 ? -4.666 16.197 3.738 1.00 95.25 184 VAL A CA 1
ATOM 1464 C C . VAL A 1 184 ? -6.168 16.416 3.836 1.00 95.25 184 VAL A C 1
ATOM 1466 O O . VAL A 1 184 ? -6.599 17.211 4.674 1.00 95.25 184 VAL A O 1
ATOM 1469 N N . PHE A 1 185 ? -6.977 15.670 3.076 1.00 97.12 185 PHE A N 1
ATOM 1470 C CA . PHE A 1 185 ? -8.429 15.693 3.255 1.00 97.12 185 PHE A CA 1
ATOM 1471 C C . PHE A 1 185 ? -8.814 15.418 4.718 1.00 97.12 185 PHE A C 1
ATOM 1473 O O . PHE A 1 185 ? -9.603 16.159 5.304 1.00 97.12 185 PHE A O 1
ATOM 1480 N N . LEU A 1 186 ? -8.228 14.390 5.335 1.00 96.88 186 LEU A N 1
ATOM 1481 C CA . LEU A 1 186 ? -8.500 14.031 6.723 1.00 96.88 186 LEU A CA 1
ATOM 1482 C C . LEU A 1 186 ? -8.044 15.106 7.708 1.00 96.88 186 LEU A C 1
ATOM 1484 O O . LEU A 1 186 ? -8.737 15.328 8.701 1.00 96.88 186 LEU A O 1
ATOM 1488 N N . ILE A 1 187 ? -6.919 15.782 7.453 1.00 95.44 187 ILE A N 1
ATOM 1489 C CA . ILE A 1 187 ? -6.472 16.916 8.274 1.00 95.44 187 ILE A CA 1
ATOM 1490 C C . ILE A 1 187 ? -7.550 17.998 8.269 1.00 95.44 187 ILE A C 1
ATOM 1492 O O . ILE A 1 187 ? -8.027 18.388 9.335 1.00 95.44 187 ILE A O 1
ATOM 1496 N N . VAL A 1 188 ? -7.989 18.426 7.083 1.00 95.06 188 VAL A N 1
ATOM 1497 C CA . VAL A 1 188 ? -9.021 19.462 6.932 1.00 95.06 188 VAL A CA 1
ATOM 1498 C C . VAL A 1 188 ? -10.333 19.016 7.577 1.00 95.06 188 VAL A C 1
ATOM 1500 O O . VAL A 1 188 ? -10.881 19.726 8.417 1.00 95.06 188 VAL A O 1
ATOM 1503 N N . TYR A 1 189 ? -10.801 17.806 7.272 1.00 94.94 189 TYR A N 1
ATOM 1504 C CA . TYR A 1 189 ? -12.042 17.256 7.817 1.00 94.94 189 TYR A CA 1
ATOM 1505 C C . TYR A 1 189 ? -12.033 17.188 9.352 1.00 94.94 189 TYR A C 1
ATOM 1507 O O . TYR A 1 189 ? -12.996 17.597 10.009 1.00 94.94 189 TYR A O 1
ATOM 1515 N N . LEU A 1 190 ? -10.947 16.698 9.954 1.00 93.19 190 LEU A N 1
ATOM 1516 C CA . LEU A 1 190 ? -10.842 16.569 11.408 1.00 93.19 190 LEU A CA 1
ATOM 1517 C C . LEU A 1 190 ? -10.681 17.925 12.099 1.00 93.19 190 LEU A C 1
ATOM 1519 O O . LEU A 1 190 ? -11.231 18.105 13.188 1.00 93.19 190 LEU A O 1
ATOM 1523 N N . LEU A 1 191 ? -10.015 18.892 11.463 1.00 90.69 191 LEU A N 1
ATOM 1524 C CA . LEU A 1 191 ? -10.004 20.285 11.913 1.00 90.69 191 LEU A CA 1
ATOM 1525 C C . LEU A 1 191 ? -11.414 20.886 11.894 1.00 90.69 191 LEU A C 1
ATOM 1527 O O . LEU A 1 191 ? -11.812 21.526 12.865 1.00 90.69 191 LEU A O 1
ATOM 1531 N N . SER A 1 192 ? -12.213 20.629 10.858 1.00 89.62 192 SER A N 1
ATOM 1532 C CA . SER A 1 192 ? -13.588 21.137 10.778 1.00 89.62 192 SER A CA 1
ATOM 1533 C C . SER A 1 192 ? -14.514 20.517 11.829 1.00 89.62 192 SER A C 1
ATOM 1535 O O . SER A 1 192 ? -15.275 21.227 12.482 1.00 89.62 192 SER A O 1
ATOM 1537 N N . VAL A 1 193 ? -14.450 19.197 12.042 1.00 88.62 193 VAL A N 1
ATOM 1538 C CA . VAL A 1 193 ? -15.389 18.491 12.941 1.00 88.62 193 VAL A CA 1
ATOM 1539 C C . VAL A 1 193 ? -14.943 18.529 14.407 1.00 88.62 193 VAL A C 1
ATOM 1541 O O . VAL A 1 193 ? -15.774 18.487 15.318 1.00 88.62 193 VAL A O 1
ATOM 1544 N N . ARG A 1 194 ? -13.633 18.589 14.672 1.00 90.12 194 ARG A N 1
ATOM 1545 C CA . ARG A 1 194 ? -13.050 18.513 16.024 1.00 90.12 194 ARG A CA 1
ATOM 1546 C C . ARG A 1 194 ? -12.078 19.650 16.341 1.00 90.12 194 ARG A C 1
ATOM 1548 O O . ARG A 1 194 ? -11.362 19.554 17.336 1.00 90.12 194 ARG A O 1
ATOM 1555 N N . GLY A 1 195 ? -12.107 20.751 15.591 1.00 81.38 195 GLY A N 1
ATOM 1556 C CA . GLY A 1 195 ? -11.215 21.901 15.778 1.00 81.38 195 GLY A CA 1
ATOM 1557 C C . GLY A 1 195 ? -11.222 22.469 17.194 1.00 81.38 195 GLY A C 1
ATOM 1558 O O . GLY A 1 195 ? -10.160 22.720 17.747 1.00 81.38 195 GLY A O 1
ATOM 1559 N N . LYS A 1 196 ? -12.392 22.552 17.848 1.00 84.00 196 LYS A N 1
ATOM 1560 C CA . LYS A 1 196 ? -12.487 22.981 19.258 1.00 84.00 196 LYS A CA 1
ATOM 1561 C C . LYS A 1 196 ? -11.717 22.058 20.205 1.00 84.00 196 LYS A C 1
ATOM 1563 O O . LYS A 1 196 ? -11.016 22.537 21.081 1.00 84.00 196 LYS A O 1
ATOM 1568 N N . LYS A 1 197 ? -11.809 20.737 20.010 1.00 85.44 197 LYS A N 1
ATOM 1569 C CA . LYS A 1 197 ? -11.045 19.765 20.807 1.00 85.44 197 LYS A CA 1
ATOM 1570 C C . LYS A 1 197 ? -9.550 19.891 20.519 1.00 85.44 197 LYS A C 1
ATOM 1572 O O . LYS A 1 197 ? -8.754 19.862 21.449 1.00 85.44 197 LYS A O 1
ATOM 1577 N N . LEU A 1 198 ? -9.168 20.067 19.255 1.00 83.31 198 LEU A N 1
ATOM 1578 C CA . LEU A 1 198 ? -7.769 20.263 18.884 1.00 83.31 198 LEU A CA 1
ATOM 1579 C C . LEU A 1 198 ? -7.190 21.556 19.487 1.00 83.31 198 LEU A C 1
ATOM 1581 O O . LEU A 1 198 ? -6.066 21.535 19.969 1.00 83.31 198 LEU A O 1
ATOM 1585 N N . ALA A 1 199 ? -7.975 22.634 19.543 1.00 84.75 199 ALA A N 1
ATOM 1586 C CA . ALA A 1 199 ? -7.581 23.917 20.131 1.00 84.75 199 ALA A CA 1
ATOM 1587 C C . ALA A 1 199 ? -7.368 23.863 21.655 1.00 84.75 199 ALA A C 1
ATOM 1589 O O . ALA A 1 199 ? -6.680 24.717 22.201 1.00 84.75 199 ALA A O 1
ATOM 1590 N N . THR A 1 200 ? -7.933 22.864 22.344 1.00 89.44 200 THR A N 1
ATOM 1591 C CA . THR A 1 200 ? -7.663 22.634 23.778 1.00 89.44 200 THR A CA 1
ATOM 1592 C C . THR A 1 200 ? -6.354 21.887 24.041 1.00 89.44 200 THR A C 1
ATOM 1594 O O . THR A 1 200 ? -5.923 21.800 25.188 1.00 89.44 200 THR A O 1
ATOM 1597 N N . LEU A 1 201 ? -5.726 21.318 23.006 1.00 89.44 201 LEU A N 1
ATOM 1598 C CA . LEU A 1 201 ? -4.449 20.624 23.140 1.00 89.44 201 LEU A CA 1
ATOM 1599 C C . LEU A 1 201 ? -3.295 21.625 23.196 1.00 89.44 201 LEU A C 1
ATOM 1601 O O . LEU A 1 201 ? -3.358 22.701 22.605 1.00 89.44 201 LEU A O 1
ATOM 1605 N N . SER A 1 202 ? -2.190 21.235 23.833 1.00 92.94 202 SER A N 1
ATOM 1606 C CA . SER A 1 202 ? -0.951 22.005 23.703 1.00 92.94 202 SER A CA 1
ATOM 1607 C C . SER A 1 202 ? -0.441 21.976 22.257 1.00 92.94 202 SER A C 1
ATOM 1609 O O . SER A 1 202 ? -0.697 21.021 21.518 1.00 92.94 202 SER A O 1
ATOM 1611 N N . THR A 1 203 ? 0.348 22.973 21.851 1.00 90.88 203 THR A N 1
ATOM 1612 C CA . THR A 1 203 ? 0.913 23.062 20.491 1.00 90.88 203 THR A CA 1
ATOM 1613 C C . THR A 1 203 ? 1.627 21.776 20.066 1.00 90.88 203 THR A C 1
ATOM 1615 O O . THR A 1 203 ? 1.419 21.281 18.960 1.00 90.88 203 THR A O 1
ATOM 1618 N N . GLY A 1 204 ? 2.417 21.173 20.963 1.00 91.81 204 GLY A N 1
ATOM 1619 C CA . GLY A 1 204 ? 3.113 19.913 20.685 1.00 91.81 204 GLY A CA 1
ATOM 1620 C C . GLY A 1 204 ? 2.166 18.720 20.510 1.00 91.81 204 GLY A C 1
ATOM 1621 O O . GLY A 1 204 ? 2.390 17.865 19.653 1.00 91.81 204 GLY A O 1
ATOM 1622 N N . GLN A 1 205 ? 1.077 18.660 21.281 1.00 91.50 205 GLN A N 1
ATOM 1623 C CA . GLN A 1 205 ? 0.053 17.623 21.133 1.00 91.50 205 GLN A CA 1
ATOM 1624 C C . GLN A 1 205 ? -0.752 17.802 19.844 1.00 91.50 205 GLN A C 1
ATOM 1626 O O . GLN A 1 205 ? -1.001 16.815 19.152 1.00 91.50 205 GLN A O 1
ATOM 1631 N N . ALA A 1 206 ? -1.118 19.038 19.503 1.00 90.75 206 ALA A N 1
ATOM 1632 C CA . ALA A 1 206 ? -1.796 19.358 18.254 1.00 90.75 206 ALA A CA 1
ATOM 1633 C C . ALA A 1 206 ? -0.930 18.966 17.050 1.00 90.75 206 ALA A C 1
ATOM 1635 O O . ALA A 1 206 ? -1.397 18.222 16.190 1.00 90.75 206 ALA A O 1
ATOM 1636 N N . LEU A 1 207 ? 0.354 19.345 17.042 1.00 92.88 207 LEU A N 1
ATOM 1637 C CA . LEU A 1 207 ? 1.303 18.951 15.997 1.00 92.88 207 LEU A CA 1
ATOM 1638 C C . LEU A 1 207 ? 1.422 17.426 15.883 1.00 92.88 207 LEU A C 1
ATOM 1640 O O . LEU A 1 207 ? 1.325 16.875 14.788 1.00 92.88 207 LEU A O 1
ATOM 1644 N N . LYS A 1 208 ? 1.565 16.726 17.015 1.00 93.31 208 LYS A N 1
ATOM 1645 C CA . LYS A 1 208 ? 1.622 15.259 17.043 1.00 93.31 208 LYS A CA 1
ATOM 1646 C C . LYS A 1 208 ? 0.368 14.625 16.443 1.00 93.31 208 LYS A C 1
ATOM 1648 O O . LYS A 1 208 ? 0.485 13.668 15.685 1.00 93.31 208 LYS A O 1
ATOM 1653 N N . VAL A 1 209 ? -0.822 15.121 16.783 1.00 92.94 209 VAL A N 1
ATOM 1654 C CA . VAL A 1 209 ? -2.080 14.612 16.218 1.00 92.94 209 VAL A CA 1
ATOM 1655 C C . VAL A 1 209 ? -2.139 14.890 14.721 1.00 92.94 209 VAL A C 1
ATOM 1657 O O . VAL A 1 209 ? -2.424 13.963 13.971 1.00 92.94 209 VAL A O 1
ATOM 1660 N N . THR A 1 210 ? -1.804 16.101 14.278 1.00 92.38 210 THR A N 1
ATOM 1661 C CA . THR A 1 210 ? -1.801 16.471 12.856 1.00 92.38 210 THR A CA 1
ATOM 1662 C C . THR A 1 210 ? -0.869 15.583 12.036 1.00 92.38 210 THR A C 1
ATOM 1664 O O . THR A 1 210 ? -1.287 15.074 11.002 1.00 92.38 210 THR A O 1
ATOM 1667 N N . LEU A 1 211 ? 0.347 15.305 12.520 1.00 94.62 211 LEU A N 1
ATOM 1668 C CA . LEU A 1 211 ? 1.286 14.386 11.861 1.00 94.62 211 LEU A CA 1
ATOM 1669 C C . LEU A 1 211 ? 0.805 12.928 11.879 1.00 94.62 211 LEU A C 1
ATOM 1671 O O . LEU A 1 211 ? 1.102 12.161 10.967 1.00 94.62 211 LEU A O 1
ATOM 1675 N N . LEU A 1 212 ? 0.042 12.525 12.899 1.00 95.38 212 LEU A N 1
ATOM 1676 C CA . LEU A 1 212 ? -0.542 11.185 12.964 1.00 95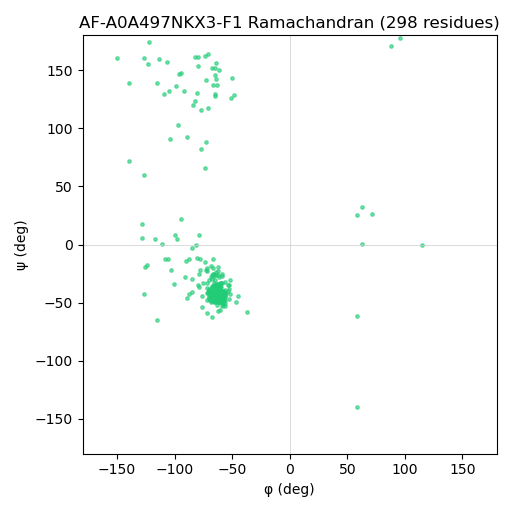.38 212 LEU A CA 1
ATOM 1677 C C . LEU A 1 212 ? -1.700 10.985 11.989 1.00 95.38 212 LEU A C 1
ATOM 1679 O O . LEU A 1 212 ? -1.989 9.836 11.682 1.00 95.38 212 LEU A O 1
ATOM 1683 N N . ILE A 1 213 ? -2.371 12.037 11.518 1.00 95.88 213 ILE A N 1
ATOM 1684 C CA . ILE A 1 213 ? -3.510 11.901 10.599 1.00 95.88 213 ILE A CA 1
ATOM 1685 C C . ILE A 1 213 ? -3.104 11.213 9.286 1.00 95.88 213 ILE A C 1
ATOM 1687 O O . ILE A 1 213 ? -3.690 10.172 8.992 1.00 95.88 213 ILE A O 1
ATOM 1691 N N . PRO A 1 214 ? -2.105 11.703 8.525 1.00 96.25 214 PRO A N 1
ATOM 1692 C CA . PRO A 1 214 ? -1.711 11.063 7.274 1.00 96.25 214 PRO A CA 1
ATOM 1693 C C . PRO A 1 214 ? -0.978 9.729 7.486 1.00 96.25 214 PRO A C 1
ATOM 1695 O O . PRO A 1 214 ? -0.936 8.913 6.571 1.00 96.25 214 PRO A O 1
ATOM 1698 N N . LEU A 1 215 ? -0.415 9.472 8.673 1.00 96.19 215 LEU A N 1
ATOM 1699 C CA . LEU A 1 215 ? 0.318 8.232 8.957 1.00 96.19 215 LEU A CA 1
ATOM 1700 C C . LEU A 1 215 ? -0.599 7.124 9.493 1.00 96.19 215 LEU A C 1
ATOM 1702 O O . LEU A 1 215 ? -0.545 5.985 9.050 1.00 96.19 215 LEU A O 1
ATOM 1706 N N . TYR A 1 216 ? -1.462 7.444 10.451 1.00 96.31 216 TYR A N 1
ATOM 1707 C CA . TYR A 1 216 ? -2.324 6.491 11.146 1.00 96.31 216 TYR A CA 1
ATOM 1708 C C . TYR A 1 216 ? -3.727 7.085 11.374 1.00 96.31 216 TYR A C 1
ATOM 1710 O O . TYR A 1 216 ? -4.081 7.379 12.528 1.00 96.31 216 TYR A O 1
ATOM 1718 N N . PRO A 1 217 ? -4.549 7.220 10.310 1.00 96.12 217 PRO A N 1
ATOM 1719 C CA . PRO A 1 217 ? -5.868 7.859 10.355 1.00 96.12 217 PRO A CA 1
ATOM 1720 C C . PRO A 1 217 ? -6.747 7.406 11.524 1.00 96.12 217 PRO A C 1
ATOM 1722 O O . PRO A 1 217 ? -7.260 8.221 12.292 1.00 96.12 217 PRO A O 1
ATOM 1725 N N . ASP A 1 218 ? -6.871 6.093 11.721 1.00 95.19 218 ASP A N 1
ATOM 1726 C CA . ASP A 1 218 ? -7.705 5.518 12.776 1.00 95.19 218 ASP A CA 1
ATOM 1727 C C . ASP A 1 218 ? -7.236 5.905 14.189 1.00 95.19 218 ASP A C 1
ATOM 1729 O O . ASP A 1 218 ? -8.043 6.245 15.058 1.00 95.19 218 ASP A O 1
ATOM 1733 N N . LYS A 1 219 ? -5.915 5.926 14.412 1.00 94.25 219 LYS A N 1
ATOM 1734 C CA . LYS A 1 219 ? -5.320 6.319 15.696 1.00 94.25 219 LYS A CA 1
ATOM 1735 C C . LYS A 1 219 ? -5.546 7.805 15.967 1.00 94.25 219 LYS A C 1
ATOM 1737 O O . LYS A 1 219 ? -5.889 8.166 17.093 1.00 94.25 219 LYS A O 1
ATOM 1742 N N . ALA A 1 220 ? -5.391 8.657 14.955 1.00 94.38 220 ALA A N 1
ATOM 1743 C CA . ALA A 1 220 ? -5.663 10.086 15.078 1.00 94.38 220 ALA A CA 1
ATOM 1744 C C . ALA A 1 220 ? -7.149 10.354 15.380 1.00 94.38 220 ALA A C 1
ATOM 1746 O O . ALA A 1 220 ? -7.469 11.091 16.317 1.00 94.38 220 ALA A O 1
ATOM 1747 N N . LYS A 1 221 ? -8.064 9.676 14.673 1.00 95.19 221 LYS A N 1
ATOM 1748 C CA . LYS A 1 221 ? -9.514 9.737 14.930 1.00 95.19 221 LYS A CA 1
ATOM 1749 C C . LYS A 1 221 ? -9.854 9.339 16.364 1.00 95.19 221 LYS A C 1
ATOM 1751 O O . LYS A 1 221 ? -10.623 10.048 17.018 1.00 95.19 221 LYS A O 1
ATOM 1756 N N . LYS A 1 222 ? -9.222 8.283 16.889 1.00 93.81 222 LYS A N 1
ATOM 1757 C CA . LYS A 1 222 ? -9.393 7.850 18.284 1.00 93.81 222 LYS A CA 1
ATOM 1758 C C . LYS A 1 222 ? -9.023 8.947 19.281 1.00 93.81 222 LYS A C 1
ATOM 1760 O O . LYS A 1 222 ? -9.812 9.258 20.170 1.00 93.81 222 LYS A O 1
ATOM 1765 N N . LEU A 1 223 ? -7.858 9.578 19.113 1.00 92.56 223 LEU A N 1
ATOM 1766 C CA . LEU A 1 223 ? -7.402 10.674 19.984 1.00 92.56 223 LEU A CA 1
ATOM 1767 C C . LEU A 1 223 ? -8.378 11.862 19.957 1.00 92.56 223 LEU A C 1
ATOM 1769 O O . LEU A 1 223 ? -8.680 12.475 20.985 1.00 92.56 223 LEU A O 1
ATOM 1773 N N . LEU A 1 224 ? -8.965 12.137 18.796 1.00 92.75 224 LEU A N 1
ATOM 1774 C CA . LEU A 1 224 ? -9.956 13.196 18.621 1.00 92.75 224 LEU A CA 1
ATOM 1775 C C . LEU A 1 224 ? -11.380 12.795 19.039 1.00 92.75 224 LEU A C 1
ATOM 1777 O O . LEU A 1 224 ? -12.280 13.634 19.024 1.00 92.75 224 LEU A O 1
ATOM 1781 N N . GLY A 1 225 ? -11.601 11.563 19.510 1.00 92.12 225 GLY A N 1
ATOM 1782 C CA . GLY A 1 225 ? -12.927 11.070 19.901 1.00 92.12 225 GLY A CA 1
ATOM 1783 C C . GLY A 1 225 ? -13.903 11.023 18.723 1.00 92.12 225 GLY A C 1
ATOM 1784 O O . GLY A 1 225 ? -15.091 11.309 18.872 1.00 92.12 225 GLY A O 1
ATOM 1785 N N . VAL A 1 226 ? -13.393 10.765 17.521 1.00 93.62 226 VAL A N 1
ATOM 1786 C CA . VAL A 1 226 ? -14.189 10.511 16.317 1.00 93.62 226 VAL A CA 1
ATOM 1787 C C . VAL A 1 226 ? -14.359 9.007 16.178 1.00 93.62 226 VAL A C 1
ATOM 1789 O O . VAL A 1 226 ? -13.477 8.242 16.554 1.00 93.62 226 VAL A O 1
ATOM 1792 N N . LYS A 1 227 ? -15.496 8.586 15.624 1.00 94.38 227 LYS A N 1
ATOM 1793 C CA . LYS A 1 227 ? -15.789 7.182 15.344 1.00 94.38 227 LYS A CA 1
ATOM 1794 C C . LYS A 1 227 ? -14.644 6.530 14.561 1.00 94.38 227 LYS A C 1
ATOM 1796 O O . LYS A 1 227 ? -14.249 7.045 13.518 1.00 94.38 227 LYS A O 1
ATOM 1801 N N . THR A 1 228 ? -14.128 5.415 15.064 1.00 94.88 228 THR A N 1
ATOM 1802 C CA . THR A 1 228 ? -12.972 4.703 14.505 1.00 94.88 228 THR A CA 1
ATOM 1803 C C . THR A 1 228 ? -13.393 3.416 13.805 1.00 94.88 228 THR A C 1
ATOM 1805 O O . THR A 1 228 ? -14.443 2.838 14.095 1.00 94.88 228 THR A O 1
ATOM 1808 N N . ILE A 1 229 ? -12.560 2.948 12.888 1.00 93.94 229 ILE A N 1
ATOM 1809 C CA . ILE A 1 229 ? -12.696 1.643 12.250 1.00 93.94 229 ILE A CA 1
ATOM 1810 C C . ILE A 1 229 ? -12.352 0.533 13.245 1.00 93.94 229 ILE A C 1
ATOM 1812 O O . ILE A 1 229 ? -13.023 -0.496 13.269 1.00 93.94 229 ILE A O 1
ATOM 1816 N N . SER A 1 230 ? -11.359 0.740 14.114 1.00 89.94 230 SER A N 1
ATOM 1817 C CA . SER A 1 230 ? -10.992 -0.265 15.124 1.00 89.94 230 SER A CA 1
ATOM 1818 C C . SER A 1 230 ? -12.113 -0.588 16.120 1.00 89.94 230 SER A C 1
ATOM 1820 O O . SER A 1 230 ? -12.161 -1.711 16.626 1.00 89.94 230 SER A O 1
ATOM 1822 N N . GLU A 1 231 ? -13.021 0.353 16.393 1.00 91.38 231 GLU A N 1
ATOM 1823 C CA . GLU A 1 231 ? -14.138 0.149 17.328 1.00 91.38 231 GLU A CA 1
ATOM 1824 C C . GLU A 1 231 ? -15.466 -0.144 16.618 1.00 91.38 231 GLU A C 1
ATOM 1826 O O . GLU A 1 231 ? -16.266 -0.925 17.129 1.00 91.38 231 GLU A O 1
ATOM 1831 N N . PHE A 1 232 ? -15.704 0.437 15.437 1.00 93.19 232 PHE A N 1
ATOM 1832 C CA . PHE A 1 232 ? -16.997 0.349 14.741 1.00 93.19 232 PHE A CA 1
ATOM 1833 C C . PHE A 1 232 ? -16.941 -0.370 13.384 1.00 93.19 232 PHE A C 1
ATOM 1835 O O . PHE A 1 232 ? -17.946 -0.405 12.665 1.00 93.19 232 PHE A O 1
ATOM 1842 N N . GLY A 1 233 ? -15.790 -0.931 13.009 1.00 91.38 233 GLY A N 1
ATOM 1843 C CA . GLY A 1 233 ? -15.569 -1.569 11.712 1.00 91.38 233 GLY A CA 1
ATOM 1844 C C . GLY A 1 233 ? -15.826 -0.608 10.551 1.00 91.38 233 GLY A C 1
ATOM 1845 O O . GLY A 1 233 ? -15.541 0.585 10.630 1.00 91.38 233 GLY A O 1
ATOM 1846 N N . ILE A 1 234 ? -16.449 -1.113 9.485 1.00 92.19 234 ILE A N 1
ATOM 1847 C CA . ILE A 1 234 ? -16.794 -0.336 8.281 1.00 92.19 234 ILE A CA 1
ATOM 1848 C C . ILE A 1 234 ? -17.652 0.896 8.615 1.00 92.19 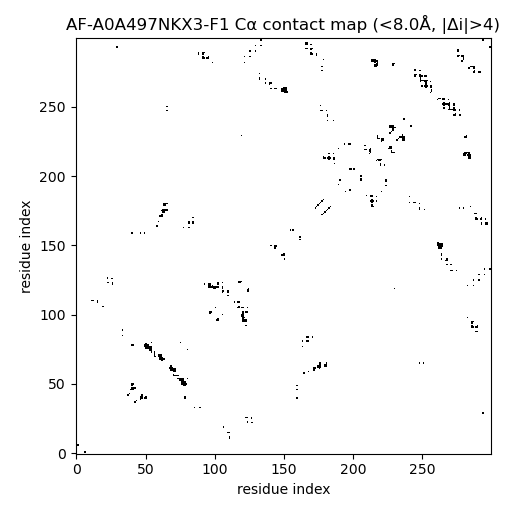234 ILE A C 1
ATOM 1850 O O . ILE A 1 234 ? -17.508 1.951 8.000 1.00 92.19 234 ILE A O 1
ATOM 1854 N N . LYS A 1 235 ? -18.499 0.816 9.652 1.00 94.31 235 LYS A N 1
ATOM 1855 C CA . LYS A 1 235 ? -19.319 1.955 10.092 1.00 94.31 235 LYS A CA 1
ATOM 1856 C C . LYS A 1 235 ? -18.475 3.104 10.661 1.00 94.31 235 LYS A C 1
ATOM 1858 O O . LYS A 1 235 ? -19.035 4.170 10.910 1.00 94.31 235 LYS A O 1
ATOM 1863 N N . GLY A 1 236 ? -17.188 2.886 10.935 1.00 94.88 236 GLY A N 1
ATOM 1864 C CA . GLY A 1 236 ? -16.215 3.895 11.356 1.00 94.88 236 GLY A CA 1
ATOM 1865 C C . GLY A 1 236 ? -15.685 4.778 10.225 1.00 94.88 236 GLY A C 1
ATOM 1866 O O . GLY A 1 236 ? -15.077 5.810 10.510 1.00 94.88 236 GLY A O 1
ATOM 1867 N N . ILE A 1 237 ? -15.939 4.411 8.966 1.00 96.88 237 ILE A N 1
ATOM 1868 C CA . ILE A 1 237 ? -15.605 5.212 7.785 1.00 96.88 237 ILE A CA 1
ATOM 1869 C C . ILE A 1 237 ? -16.706 6.260 7.579 1.00 96.88 237 ILE A C 1
ATOM 1871 O O . ILE A 1 237 ? -17.894 5.940 7.495 1.00 96.88 237 ILE A O 1
ATOM 1875 N N . SER A 1 238 ? -16.321 7.530 7.547 1.00 95.88 238 SER A N 1
ATOM 1876 C CA . SER A 1 238 ? -17.205 8.659 7.260 1.00 95.88 238 SER A CA 1
ATOM 1877 C C . SER A 1 238 ? -17.575 8.715 5.777 1.00 95.88 238 SER A C 1
ATOM 1879 O O . SER A 1 238 ? -16.898 8.150 4.922 1.00 95.88 238 SER A O 1
ATOM 1881 N N . ARG A 1 239 ? -18.645 9.449 5.449 1.00 96.19 239 ARG A N 1
ATOM 1882 C CA . ARG A 1 239 ? -19.047 9.665 4.048 1.00 96.19 239 ARG A CA 1
ATOM 1883 C C . ARG A 1 239 ? -17.932 10.315 3.225 1.00 96.19 239 ARG A C 1
ATOM 1885 O O . ARG A 1 239 ? -17.710 9.913 2.094 1.00 96.19 239 ARG A O 1
ATOM 1892 N N . GLY A 1 240 ? -17.219 11.277 3.812 1.00 96.75 240 GLY A N 1
ATOM 1893 C CA . GLY A 1 240 ? -16.098 11.939 3.150 1.00 96.75 240 GLY A CA 1
ATOM 1894 C C . GLY A 1 240 ? -14.927 10.991 2.883 1.00 96.75 240 GLY A C 1
ATOM 1895 O O . GLY A 1 240 ? -14.405 10.978 1.779 1.00 96.75 240 GLY A O 1
ATOM 1896 N N . GLU A 1 241 ? -14.575 10.127 3.842 1.00 97.69 241 GLU A N 1
ATOM 1897 C CA . GLU A 1 241 ? -13.556 9.085 3.634 1.00 97.69 241 GLU A CA 1
ATOM 1898 C C . GLU A 1 241 ? -13.940 8.117 2.503 1.00 97.69 241 GLU A C 1
ATOM 1900 O O . GLU A 1 241 ? -13.097 7.787 1.675 1.00 97.69 241 GLU A O 1
ATOM 1905 N N . TRP A 1 242 ? -15.212 7.709 2.420 1.00 98.19 242 TRP A N 1
ATOM 1906 C CA . TRP A 1 242 ? -15.702 6.876 1.317 1.00 98.19 242 TRP A CA 1
ATOM 1907 C C . TRP A 1 242 ? -15.595 7.558 -0.043 1.00 98.19 242 TRP A C 1
ATOM 1909 O O . TRP A 1 242 ? -15.114 6.946 -0.995 1.00 98.19 242 TRP A O 1
ATOM 1919 N N . ILE A 1 243 ? -16.023 8.819 -0.127 1.00 98.31 243 ILE A N 1
ATOM 1920 C CA . ILE A 1 243 ? -15.920 9.618 -1.353 1.00 98.31 243 ILE A CA 1
ATOM 1921 C C . ILE A 1 243 ? -14.456 9.717 -1.785 1.00 98.31 243 ILE A C 1
ATOM 1923 O O . ILE A 1 243 ? -14.152 9.471 -2.950 1.00 98.31 243 ILE A O 1
ATOM 1927 N N . MET A 1 244 ? -13.548 10.003 -0.848 1.00 98.06 244 MET A N 1
ATOM 1928 C CA . MET A 1 244 ? -12.124 10.096 -1.155 1.00 98.06 244 MET A CA 1
ATOM 1929 C C . MET A 1 244 ? -11.548 8.773 -1.647 1.00 98.06 244 MET A C 1
ATOM 1931 O O . MET A 1 244 ? -10.858 8.794 -2.657 1.00 98.06 244 MET A O 1
ATOM 1935 N N . ILE A 1 245 ? -11.869 7.639 -1.010 1.00 98.38 245 ILE A N 1
ATOM 1936 C CA . ILE A 1 245 ? -11.431 6.319 -1.492 1.00 98.38 245 ILE A CA 1
ATOM 1937 C C . ILE A 1 245 ? -11.897 6.098 -2.933 1.00 98.38 245 ILE A C 1
ATOM 1939 O O . ILE A 1 245 ? -11.096 5.697 -3.771 1.00 98.38 245 ILE A O 1
ATOM 1943 N N . ILE A 1 246 ? -13.167 6.365 -3.247 1.00 98.56 246 ILE A N 1
ATOM 1944 C CA . ILE A 1 246 ? -13.706 6.152 -4.598 1.00 98.56 246 ILE A CA 1
ATOM 1945 C C . ILE A 1 246 ? -12.980 7.040 -5.616 1.00 98.56 246 ILE A C 1
ATOM 1947 O O . ILE A 1 246 ? -12.497 6.533 -6.627 1.00 98.56 246 ILE A O 1
ATOM 1951 N N . ILE A 1 247 ? -12.847 8.339 -5.331 1.00 98.19 247 ILE A N 1
ATOM 1952 C CA . ILE A 1 247 ? -12.178 9.296 -6.224 1.00 98.19 247 ILE A CA 1
ATOM 1953 C C . ILE A 1 247 ? -10.723 8.892 -6.461 1.00 98.19 247 ILE A C 1
ATOM 1955 O O . ILE A 1 247 ? -10.297 8.806 -7.611 1.00 98.19 247 ILE A O 1
ATOM 1959 N N . THR A 1 248 ? -9.965 8.603 -5.398 1.00 98.06 248 THR A N 1
ATOM 1960 C CA . THR A 1 248 ? -8.545 8.254 -5.527 1.00 98.06 248 THR A CA 1
ATOM 1961 C C . THR A 1 248 ? -8.355 6.940 -6.270 1.00 98.06 248 THR A C 1
ATOM 1963 O O . THR A 1 248 ? -7.396 6.807 -7.016 1.00 98.06 248 THR A O 1
ATOM 1966 N N . SER A 1 249 ? -9.275 5.986 -6.115 1.00 98.50 249 SER A N 1
ATOM 1967 C CA . SER A 1 249 ? -9.214 4.685 -6.796 1.00 98.50 249 SER A CA 1
ATOM 1968 C C . SER A 1 249 ? -9.515 4.795 -8.289 1.00 98.50 249 SER A C 1
ATOM 1970 O O . SER A 1 249 ? -8.830 4.190 -9.112 1.00 98.50 249 SER A O 1
ATOM 1972 N N . LEU A 1 250 ? -10.517 5.597 -8.660 1.00 98.38 250 LEU A N 1
ATOM 1973 C CA . LEU A 1 250 ? -10.820 5.881 -10.064 1.00 98.38 250 LEU A CA 1
ATOM 1974 C C . LEU A 1 250 ? -9.661 6.629 -10.729 1.00 98.38 250 LEU A C 1
ATOM 1976 O O . LEU A 1 250 ? -9.220 6.241 -11.808 1.00 98.38 250 LEU A O 1
ATOM 1980 N N . ALA A 1 251 ? -9.123 7.652 -10.060 1.00 97.12 251 ALA A N 1
ATOM 1981 C CA . ALA A 1 251 ? -7.959 8.387 -10.544 1.00 97.12 251 ALA A CA 1
ATOM 1982 C C . ALA A 1 251 ? -6.741 7.467 -10.718 1.00 97.12 251 ALA A C 1
ATOM 1984 O O . ALA A 1 251 ? -6.065 7.540 -11.739 1.00 97.12 251 ALA A O 1
ATOM 1985 N N . PHE A 1 252 ? -6.497 6.569 -9.760 1.00 96.50 252 PHE A N 1
ATOM 1986 C CA . PHE A 1 252 ? -5.403 5.603 -9.814 1.00 96.50 252 PHE A CA 1
ATOM 1987 C C . PHE A 1 252 ? -5.503 4.691 -11.046 1.00 96.50 252 PHE A C 1
ATOM 1989 O O . PHE A 1 252 ? -4.529 4.554 -11.785 1.00 96.50 252 PHE A O 1
ATOM 1996 N N . GLY A 1 253 ? -6.692 4.148 -11.331 1.00 96.38 253 GLY A N 1
ATOM 1997 C CA . GLY A 1 253 ? -6.923 3.331 -12.527 1.00 96.38 253 GLY A CA 1
ATOM 1998 C C . GLY A 1 253 ? -6.785 4.103 -13.841 1.00 96.38 253 GLY A C 1
ATOM 1999 O O . GLY A 1 253 ? -6.154 3.621 -14.780 1.00 96.38 253 GLY A O 1
ATOM 2000 N N . LEU A 1 254 ? -7.315 5.328 -13.905 1.00 95.81 254 LEU A N 1
ATOM 2001 C CA . LEU A 1 254 ? -7.204 6.183 -15.093 1.00 95.81 254 LEU A CA 1
ATOM 2002 C C . LEU A 1 254 ? -5.754 6.560 -15.407 1.00 95.81 254 LEU A C 1
ATOM 2004 O O . LEU A 1 254 ? -5.350 6.535 -16.567 1.00 95.81 254 LEU A O 1
ATOM 2008 N N . VAL A 1 255 ? -4.965 6.879 -14.381 1.00 92.75 255 VAL A N 1
ATOM 2009 C CA . VAL A 1 255 ? -3.544 7.216 -14.526 1.00 92.75 255 VAL A CA 1
ATOM 2010 C C . VAL A 1 255 ? -2.773 6.044 -15.133 1.00 92.75 255 VAL A C 1
ATOM 2012 O O . VAL A 1 255 ? -2.008 6.257 -16.066 1.00 92.75 255 VAL A O 1
ATOM 2015 N N . HIS A 1 256 ? -3.034 4.804 -14.716 1.00 91.94 256 HIS A N 1
ATOM 2016 C CA . HIS A 1 256 ? -2.366 3.637 -15.302 1.00 91.94 256 HIS A CA 1
ATOM 2017 C C . HIS A 1 256 ? -2.611 3.511 -16.812 1.00 91.94 256 HIS A C 1
ATOM 2019 O O . HIS A 1 256 ? -1.678 3.243 -17.564 1.00 91.94 256 HIS A O 1
ATOM 2025 N N . TYR A 1 257 ? -3.834 3.773 -17.273 1.00 92.88 257 TYR A N 1
ATOM 2026 C CA . TYR A 1 257 ? -4.135 3.810 -18.705 1.00 92.88 257 TYR A CA 1
ATOM 2027 C C . TYR A 1 257 ? -3.416 4.959 -19.428 1.00 92.88 257 TYR A C 1
ATOM 2029 O O . TYR A 1 257 ? -2.797 4.751 -20.468 1.00 92.88 257 TYR A O 1
ATOM 2037 N N . ILE A 1 258 ? -3.433 6.166 -18.854 1.00 89.56 258 ILE A N 1
ATOM 2038 C CA . ILE A 1 258 ? -2.775 7.346 -19.441 1.00 89.56 258 ILE A CA 1
ATOM 2039 C C . ILE A 1 258 ? -1.257 7.140 -19.580 1.00 89.56 258 ILE A C 1
ATOM 2041 O O . ILE A 1 258 ? -0.665 7.607 -20.551 1.00 89.56 258 ILE A O 1
ATOM 2045 N N . PHE A 1 259 ? -0.633 6.426 -18.641 1.00 84.88 259 PHE A N 1
ATOM 2046 C CA . PHE A 1 259 ? 0.812 6.180 -18.613 1.00 84.88 259 PHE A CA 1
ATOM 2047 C C . PHE A 1 259 ? 1.242 4.855 -19.266 1.00 84.88 259 PHE A C 1
ATOM 2049 O O . PHE A 1 259 ? 2.345 4.376 -19.010 1.00 84.88 259 PHE A O 1
ATOM 2056 N N . GLY A 1 260 ? 0.416 4.294 -20.155 1.00 83.69 260 GLY A N 1
ATOM 2057 C CA . GLY A 1 260 ? 0.860 3.288 -21.127 1.00 83.69 260 GLY A CA 1
ATOM 2058 C C . GLY A 1 260 ? 0.275 1.888 -20.966 1.00 83.69 260 GLY A C 1
ATOM 2059 O O . GLY A 1 260 ? 0.587 1.020 -21.779 1.00 83.69 260 GLY A O 1
ATOM 2060 N N . TRP A 1 261 ? -0.587 1.648 -19.975 1.00 91.69 261 TRP A N 1
ATOM 2061 C CA . TRP A 1 261 ? -1.318 0.382 -19.891 1.00 91.69 261 TRP A CA 1
ATOM 2062 C C . TRP A 1 261 ? -2.527 0.345 -20.835 1.00 91.69 261 TRP A C 1
ATOM 2064 O O . TRP A 1 261 ? -3.040 1.373 -21.276 1.00 91.69 261 TRP A O 1
ATOM 2074 N N . GLY A 1 262 ? -3.024 -0.859 -21.119 1.00 93.81 262 GLY A N 1
ATOM 2075 C CA . GLY A 1 262 ? -4.252 -1.056 -21.885 1.00 93.81 262 GLY A CA 1
ATOM 2076 C C . GLY A 1 262 ? -5.514 -0.653 -21.105 1.00 93.81 262 GLY A C 1
ATOM 2077 O O . GLY A 1 262 ? -5.484 -0.524 -19.877 1.00 93.81 262 GLY A O 1
ATOM 2078 N N . PRO A 1 263 ? -6.659 -0.473 -21.789 1.00 95.44 263 PRO A N 1
ATOM 2079 C CA . PRO A 1 263 ? -7.915 -0.043 -21.165 1.00 95.44 263 PRO A CA 1
ATOM 2080 C C . PRO A 1 263 ? -8.409 -0.998 -20.067 1.00 95.44 263 PRO A C 1
ATOM 2082 O O . PRO A 1 263 ? -9.056 -0.554 -19.117 1.00 95.44 263 PRO A O 1
ATOM 2085 N N . GLY A 1 264 ? -8.066 -2.289 -20.142 1.00 95.06 264 GLY A N 1
ATOM 2086 C CA . GLY A 1 264 ? -8.396 -3.271 -19.106 1.00 95.06 264 GLY A CA 1
ATOM 2087 C C . GLY A 1 264 ? -7.748 -2.965 -17.752 1.00 95.06 264 GLY A C 1
ATOM 2088 O O . GLY A 1 264 ? -8.309 -3.272 -16.698 1.00 95.06 264 GLY A O 1
ATOM 2089 N N . LYS A 1 265 ? -6.609 -2.259 -17.749 1.00 95.00 265 LYS A N 1
ATOM 2090 C CA . LYS A 1 265 ? -5.914 -1.880 -16.515 1.00 95.00 265 LYS A CA 1
ATOM 2091 C C . LYS A 1 265 ? -6.710 -0.889 -15.671 1.00 95.00 265 LYS A C 1
ATOM 2093 O O . LYS A 1 265 ? -6.548 -0.892 -14.457 1.00 95.00 265 LYS A O 1
ATOM 2098 N N . ILE A 1 266 ? -7.605 -0.091 -16.265 1.00 97.06 266 ILE A N 1
ATOM 2099 C CA . ILE A 1 266 ? -8.402 0.901 -15.525 1.00 97.06 266 ILE A CA 1
ATOM 2100 C C . ILE A 1 266 ? -9.178 0.222 -14.395 1.00 97.06 266 ILE A C 1
ATOM 2102 O O . ILE A 1 266 ? -9.100 0.645 -13.247 1.00 97.06 266 ILE A O 1
ATOM 2106 N N . THR A 1 267 ? -9.899 -0.858 -14.692 1.00 97.06 267 THR A N 1
ATOM 2107 C CA . THR A 1 267 ? -10.752 -1.542 -13.710 1.00 97.06 267 THR A CA 1
ATOM 2108 C C . THR A 1 267 ? -9.951 -2.292 -12.656 1.00 97.06 267 THR A C 1
ATOM 2110 O O . THR A 1 267 ? -10.305 -2.234 -11.478 1.00 97.06 267 THR A O 1
ATOM 2113 N N . THR A 1 268 ? -8.883 -2.985 -13.055 1.00 95.75 268 THR A N 1
ATOM 2114 C CA . THR A 1 268 ? -8.045 -3.761 -12.128 1.00 95.75 268 THR A CA 1
ATOM 2115 C C . THR A 1 268 ? -7.254 -2.837 -11.208 1.00 95.75 268 THR A C 1
ATOM 2117 O O . THR A 1 268 ? -7.358 -2.971 -9.992 1.00 95.75 268 THR A O 1
ATOM 2120 N N . ALA A 1 269 ? -6.605 -1.804 -11.749 1.00 96.06 269 ALA A N 1
ATOM 2121 C CA . ALA A 1 269 ? -5.922 -0.806 -10.935 1.00 96.06 269 ALA A CA 1
ATOM 2122 C C . ALA A 1 269 ? -6.910 0.005 -10.080 1.00 96.06 269 ALA A C 1
ATOM 2124 O O . ALA A 1 269 ? -6.602 0.303 -8.933 1.00 96.06 269 ALA A O 1
ATOM 2125 N N . THR A 1 270 ? -8.130 0.316 -10.537 1.00 98.38 270 THR A N 1
ATOM 2126 C CA . THR A 1 270 ? -9.144 0.920 -9.649 1.00 98.38 270 THR A CA 1
ATOM 2127 C C . THR A 1 270 ? -9.509 0.006 -8.476 1.00 98.38 270 THR A C 1
ATOM 2129 O O . THR A 1 270 ? -9.667 0.499 -7.357 1.00 98.38 270 THR A O 1
ATOM 2132 N N . LEU A 1 271 ? -9.618 -1.308 -8.688 1.00 98.31 271 LEU A N 1
ATOM 2133 C CA . LEU A 1 271 ? -9.868 -2.262 -7.606 1.00 98.31 271 LEU A CA 1
ATOM 2134 C C . LEU A 1 271 ? -8.701 -2.300 -6.604 1.00 98.31 271 LEU A C 1
ATOM 2136 O O . LEU A 1 271 ? -8.942 -2.216 -5.395 1.00 98.31 271 LEU A O 1
ATOM 2140 N N . ASP A 1 272 ? -7.460 -2.341 -7.090 1.00 97.19 272 ASP A N 1
ATOM 2141 C CA . ASP A 1 272 ? -6.250 -2.244 -6.260 1.00 97.19 272 ASP A CA 1
ATOM 2142 C C . ASP A 1 272 ? -6.253 -0.929 -5.465 1.00 97.19 272 ASP A C 1
ATOM 2144 O O . ASP A 1 272 ? -6.146 -0.914 -4.236 1.00 97.19 272 ASP A O 1
ATOM 2148 N N . GLY A 1 273 ? -6.525 0.170 -6.174 1.00 98.00 273 GLY A N 1
ATOM 2149 C CA . GLY A 1 273 ? -6.834 1.510 -5.687 1.00 98.00 273 GLY A CA 1
ATOM 2150 C C . GLY A 1 273 ? -7.674 1.508 -4.417 1.00 98.00 273 GLY A C 1
ATOM 2151 O O . GLY A 1 273 ? -7.270 2.025 -3.365 1.00 98.00 273 GLY A O 1
ATOM 2152 N N . PHE A 1 274 ? -8.831 0.867 -4.539 1.00 98.69 274 PHE A N 1
ATOM 2153 C CA . PHE A 1 274 ? -9.867 0.799 -3.524 1.00 98.69 274 PHE A CA 1
ATOM 2154 C C . PHE A 1 274 ? -9.427 -0.019 -2.314 1.00 98.69 274 PHE A C 1
ATOM 2156 O O . PHE A 1 274 ? -9.590 0.424 -1.170 1.00 98.69 274 PHE A O 1
ATOM 2163 N N . VAL A 1 275 ? -8.822 -1.186 -2.542 1.00 98.25 275 VAL A N 1
ATOM 2164 C CA . VAL A 1 275 ? -8.326 -2.043 -1.460 1.00 98.25 275 VAL A CA 1
ATOM 2165 C C . VAL A 1 275 ? -7.180 -1.370 -0.707 1.00 98.25 275 VAL A C 1
ATOM 2167 O O . VAL A 1 275 ? -7.176 -1.393 0.525 1.00 98.25 275 VAL A O 1
ATOM 2170 N N . PHE A 1 276 ? -6.257 -0.700 -1.398 1.00 98.31 276 PHE A N 1
ATOM 2171 C CA . PHE A 1 276 ? -5.157 0.036 -0.762 1.00 98.31 276 PHE A CA 1
ATOM 2172 C C . PHE A 1 276 ? -5.692 1.223 0.054 1.00 98.31 276 PHE A C 1
ATOM 2174 O O . PHE A 1 276 ? -5.270 1.446 1.188 1.00 98.31 276 PHE A O 1
ATOM 2181 N N . GLY A 1 277 ? -6.696 1.945 -0.455 1.00 98.12 277 GLY A N 1
ATOM 2182 C CA . GLY A 1 277 ? -7.373 3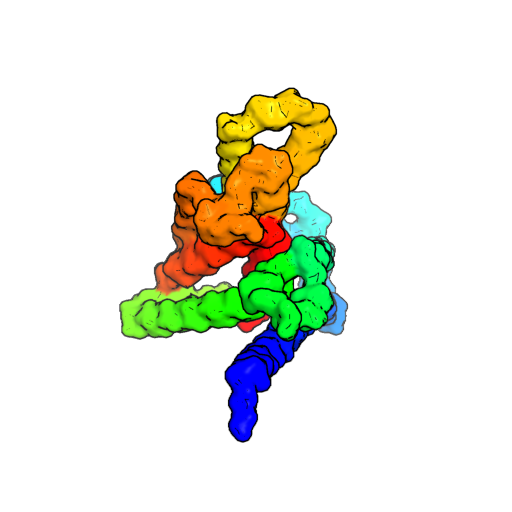.010 0.295 1.00 98.12 277 GLY A CA 1
ATOM 2183 C C . GLY A 1 277 ? -8.042 2.507 1.581 1.00 98.12 277 GLY A C 1
ATOM 2184 O O . GLY A 1 277 ? -7.958 3.153 2.630 1.00 98.12 277 GLY A O 1
ATOM 2185 N N . LEU A 1 278 ? -8.659 1.324 1.544 1.00 97.81 278 LEU A N 1
ATOM 2186 C CA . LEU A 1 278 ? -9.227 0.697 2.738 1.00 97.81 278 LEU A CA 1
ATOM 2187 C C . LEU A 1 278 ? -8.142 0.268 3.729 1.00 97.81 278 LEU A C 1
ATOM 2189 O O . LEU A 1 278 ? -8.240 0.604 4.910 1.00 97.81 278 LEU A O 1
ATOM 2193 N N . THR A 1 279 ? -7.093 -0.430 3.290 1.00 97.19 279 THR A N 1
ATOM 2194 C CA . THR A 1 279 ? -6.014 -0.856 4.198 1.00 97.19 279 THR A CA 1
ATOM 2195 C C . THR A 1 279 ? -5.285 0.336 4.813 1.00 97.19 279 THR A C 1
ATOM 2197 O O . THR A 1 279 ? -4.969 0.295 6.004 1.00 97.19 279 THR A O 1
ATOM 2200 N N . TYR A 1 280 ? -5.129 1.435 4.072 1.00 98.06 280 TYR A N 1
ATOM 2201 C CA . TYR A 1 280 ? -4.623 2.710 4.577 1.00 98.06 280 TYR A CA 1
ATOM 2202 C C . TYR A 1 280 ? -5.439 3.236 5.765 1.00 98.06 280 TYR A C 1
ATOM 2204 O O . TYR A 1 280 ? -4.880 3.503 6.831 1.00 98.06 280 TYR A O 1
ATOM 2212 N N . LEU A 1 281 ? -6.767 3.344 5.632 1.00 97.25 281 LEU A N 1
ATOM 2213 C CA . LEU A 1 281 ? -7.606 3.823 6.735 1.00 97.25 281 LEU A CA 1
ATOM 2214 C C . LEU A 1 281 ? -7.629 2.839 7.910 1.00 97.25 281 LEU A C 1
ATOM 2216 O O . LEU A 1 281 ? -7.652 3.259 9.071 1.00 97.25 281 LEU A O 1
ATOM 2220 N N . PHE A 1 282 ? -7.623 1.535 7.627 1.00 94.69 282 PHE A N 1
ATOM 2221 C CA . PHE A 1 282 ? -7.681 0.497 8.652 1.00 94.69 282 PHE A CA 1
ATOM 2222 C C . PHE A 1 282 ? -6.389 0.389 9.451 1.00 94.69 282 PHE A C 1
ATOM 2224 O O . PHE A 1 282 ? -6.469 0.188 10.661 1.00 94.69 282 PHE A O 1
ATOM 2231 N N . TYR A 1 283 ? -5.225 0.486 8.818 1.00 95.94 283 TYR A N 1
ATOM 2232 C CA . TYR A 1 283 ? -3.951 0.105 9.428 1.00 95.94 283 TYR A CA 1
ATOM 2233 C C . TYR A 1 283 ? -2.901 1.220 9.427 1.00 95.94 283 TYR A C 1
ATOM 2235 O O . TYR A 1 283 ? -1.982 1.167 10.241 1.00 95.94 283 TYR A O 1
ATOM 2243 N N . GLY A 1 284 ? -3.054 2.255 8.606 1.00 96.50 284 GLY A N 1
ATOM 2244 C CA . GLY A 1 284 ? -2.063 3.315 8.418 1.00 96.50 284 GLY A CA 1
ATOM 2245 C C . GLY A 1 284 ? -1.146 3.078 7.219 1.00 96.50 284 GLY A C 1
ATOM 2246 O O . GLY A 1 284 ? -1.237 2.056 6.546 1.00 96.50 284 GLY A O 1
ATOM 2247 N N . ILE A 1 285 ? -0.261 4.046 6.977 1.00 97.06 285 ILE A N 1
ATOM 2248 C CA . ILE A 1 285 ? 0.668 4.174 5.840 1.00 97.06 285 ILE A CA 1
ATOM 2249 C C . ILE A 1 285 ? 1.407 2.886 5.466 1.00 97.06 285 ILE A C 1
ATOM 2251 O O . ILE A 1 285 ? 1.516 2.551 4.291 1.00 97.06 285 ILE A O 1
ATOM 2255 N N . GLN A 1 286 ? 1.921 2.158 6.451 1.00 96.94 286 GLN A N 1
ATOM 2256 C CA . GLN A 1 286 ? 2.743 0.978 6.210 1.00 96.94 286 GLN A CA 1
ATOM 2257 C C . GLN A 1 286 ? 1.972 -0.149 5.517 1.00 96.94 286 GLN A C 1
ATOM 2259 O O . GLN A 1 286 ? 2.575 -0.986 4.857 1.00 96.94 286 GLN A O 1
ATOM 2264 N N . ALA A 1 287 ? 0.648 -0.197 5.682 1.00 97.19 287 ALA A N 1
ATOM 2265 C CA . ALA A 1 287 ? -0.172 -1.267 5.139 1.00 97.19 287 ALA A CA 1
ATOM 2266 C C . ALA A 1 287 ? -0.320 -1.216 3.618 1.00 97.19 287 ALA A C 1
ATOM 2268 O O . ALA A 1 287 ? 0.085 -2.183 2.981 1.00 97.19 287 ALA A O 1
ATOM 2269 N N . PRO A 1 288 ? -0.841 -0.143 3.002 1.00 97.81 288 PRO A N 1
ATOM 2270 C CA . PRO A 1 288 ? -0.948 -0.094 1.553 1.00 97.81 288 PRO A CA 1
ATOM 2271 C C . PRO A 1 288 ? 0.428 -0.130 0.877 1.00 97.81 288 PRO A C 1
ATOM 2273 O O . PRO A 1 288 ? 0.556 -0.818 -0.123 1.00 97.81 288 PRO A O 1
ATOM 2276 N N . ILE A 1 289 ? 1.470 0.486 1.463 1.00 97.69 289 ILE A N 1
ATOM 2277 C CA . ILE A 1 289 ? 2.840 0.441 0.916 1.00 97.69 289 ILE A CA 1
ATOM 2278 C C . ILE A 1 289 ? 3.323 -1.001 0.786 1.00 97.69 289 ILE A C 1
ATOM 2280 O O . ILE A 1 289 ? 3.775 -1.410 -0.277 1.00 97.69 289 ILE A O 1
ATOM 2284 N N . LEU A 1 290 ? 3.208 -1.787 1.860 1.00 97.06 290 LEU A N 1
ATOM 2285 C CA . LEU A 1 290 ? 3.593 -3.194 1.820 1.00 97.06 290 LEU A CA 1
ATOM 2286 C C . LEU A 1 290 ? 2.680 -3.996 0.882 1.00 97.06 290 LEU A C 1
ATOM 2288 O O . LEU A 1 290 ? 3.158 -4.908 0.223 1.00 97.06 290 LEU A O 1
ATOM 2292 N N . LEU A 1 291 ? 1.379 -3.679 0.809 1.00 96.81 291 LEU A N 1
ATOM 2293 C CA . LEU A 1 291 ? 0.412 -4.490 0.057 1.00 96.81 291 LEU A CA 1
ATOM 2294 C C . LEU A 1 291 ? 0.708 -4.362 -1.413 1.00 96.81 291 LEU A C 1
ATOM 2296 O O . LEU A 1 291 ? 0.830 -5.360 -2.105 1.00 96.81 291 LEU A O 1
ATOM 2300 N N . HIS A 1 292 ? 0.851 -3.115 -1.828 1.00 96.69 292 HIS A N 1
ATOM 2301 C CA . HIS A 1 292 ? 1.181 -2.717 -3.168 1.00 96.69 292 HIS A CA 1
ATOM 2302 C C . HIS A 1 292 ? 2.561 -3.248 -3.559 1.00 96.69 292 HIS A C 1
ATOM 2304 O O . HIS A 1 292 ? 2.694 -3.877 -4.601 1.00 96.69 292 HIS A O 1
ATOM 2310 N N . TRP A 1 293 ? 3.565 -3.112 -2.689 1.00 95.50 293 TRP A N 1
ATOM 2311 C CA . TRP A 1 293 ? 4.892 -3.659 -2.960 1.00 95.50 293 TRP A CA 1
ATOM 2312 C C . TRP A 1 293 ? 4.875 -5.171 -3.184 1.00 95.50 293 TRP A C 1
ATOM 2314 O O . TRP A 1 293 ? 5.410 -5.639 -4.186 1.00 95.50 293 TRP A O 1
ATOM 2324 N N . PHE A 1 294 ? 4.205 -5.939 -2.323 1.00 89.38 294 PHE A N 1
ATOM 2325 C CA . PHE A 1 294 ? 4.070 -7.381 -2.530 1.00 89.38 294 PHE A CA 1
ATOM 2326 C C . PHE A 1 294 ? 3.214 -7.719 -3.749 1.00 89.38 294 PHE A C 1
ATOM 2328 O O . PHE A 1 294 ? 3.515 -8.672 -4.456 1.00 89.38 294 PHE A O 1
ATOM 2335 N N . PHE A 1 295 ? 2.175 -6.942 -4.036 1.00 87.06 295 PHE A N 1
ATOM 2336 C CA . PHE A 1 295 ? 1.381 -7.154 -5.239 1.00 87.06 295 PHE A CA 1
ATOM 2337 C C . PHE A 1 295 ? 2.250 -7.006 -6.498 1.00 87.06 295 PHE A C 1
ATOM 2339 O O . PHE A 1 295 ? 2.241 -7.891 -7.348 1.00 87.06 295 PHE A O 1
ATOM 2346 N N . ASN A 1 296 ? 3.097 -5.975 -6.557 1.00 89.12 296 ASN A N 1
ATOM 2347 C CA . ASN A 1 296 ? 4.015 -5.763 -7.677 1.00 89.12 296 ASN A CA 1
ATOM 2348 C C . ASN A 1 296 ? 5.114 -6.831 -7.734 1.00 89.12 296 ASN A C 1
ATOM 2350 O O . ASN A 1 296 ? 5.406 -7.348 -8.798 1.00 89.12 296 ASN A O 1
ATOM 2354 N N . TYR A 1 297 ? 5.712 -7.206 -6.603 1.00 81.94 297 TYR A N 1
ATOM 2355 C CA . TYR A 1 297 ? 6.823 -8.168 -6.587 1.00 81.94 297 TYR A CA 1
ATOM 2356 C C . TYR A 1 297 ? 6.428 -9.606 -6.927 1.00 81.94 297 TYR A C 1
ATOM 2358 O O . TYR A 1 297 ? 7.269 -10.373 -7.390 1.00 81.94 297 TYR A O 1
ATOM 2366 N N . TYR A 1 298 ? 5.198 -10.007 -6.608 1.00 77.44 298 TYR A N 1
ATOM 2367 C CA . TYR A 1 298 ? 4.767 -11.398 -6.751 1.00 77.44 298 TYR A CA 1
ATOM 2368 C C . TYR A 1 298 ? 3.877 -11.632 -7.968 1.00 77.44 298 TYR A C 1
ATOM 2370 O O . TYR A 1 298 ? 3.739 -12.780 -8.385 1.00 77.44 298 TYR A O 1
ATOM 2378 N N . LEU A 1 299 ? 3.224 -10.588 -8.484 1.00 67.75 299 LEU A N 1
ATOM 2379 C CA . LEU A 1 299 ? 2.106 -10.727 -9.424 1.00 67.75 299 LEU A CA 1
ATOM 2380 C C . LEU A 1 299 ? 2.276 -9.885 -10.695 1.00 67.75 299 LEU A C 1
ATOM 2382 O O . LEU A 1 299 ? 1.344 -9.812 -11.494 1.00 67.75 299 LEU A O 1
ATOM 2386 N N . THR A 1 300 ? 3.430 -9.236 -10.860 1.00 59.97 300 THR A N 1
ATOM 2387 C CA . THR A 1 300 ? 3.823 -8.463 -12.046 1.00 59.97 300 THR A CA 1
ATOM 2388 C C . THR A 1 300 ? 5.121 -9.042 -12.583 1.00 59.97 300 THR A C 1
ATOM 2390 O O . THR A 1 300 ? 5.171 -9.304 -13.801 1.00 59.97 300 THR A O 1
#

Mean predicted aligned error: 4.66 Å

Foldseek 3Di:
DQDPVNVVLVVLCVPQVVLLVLLVVVLVVLVVVLVVLVCQQCVDPVNVVQQQAFDDQVLAWAAALLHDTDTDPDRHGLNVVLVVLSVVLVVLSVCLCPFQHHLVRLSVCSSPDDVVSNVSGLSSVQSVLLVVLLVVLVVLQVVCVVVVQHQADDDPDDPSSLVSSLSNCLLRLCNHLQLRNVLVVLLVVLCVVQVVVLVPDDPVVSVVLSVCCSFAVQVSCVVSVQQHCVVVNPVSQDPSLVVSLQVSLQSQLVVSCVVPTTNSSNVSSSSLSNSLSVLCRSGGDSNSSSSSSCCSVPPD

Secondary structure (DSSP, 8-state):
---HHHHHHHHHHHHHHHHHHHHHHHHHHHHHHHHHHHHHHHHSHHHHHHTTSBPPGGG-EEEETTTEEEE-----BHHHHHHHHHHHHHHHHHHHHHSSS-HHHHHHTTTTS-GGGGGGSHHHHHHHHHHHHHHHHHHHHHHHHHTT----------HHHHHHHHHHHHHHHHIIIIIIHHHHHHHHHHHHHHHHHHHTS-HHHHHHHHHHHHH-HHHHHHHTT---HHHHGGGGS-HHHHHHHHHHHHHHHHHHHHTT--THHHHHHHHHHHHHHHHHHHH-THHHHHHHHHHHHHH-